Protein AF-A0A5C6U417-F1 (afdb_monomer_lite)

InterPro domains:
  IPR003331 UDP-N-acetylglucosamine 2-epimerase domain [PF02350] (41-176)
  IPR029767 UDP-N-acetylglucosamine 2-epimerase WecB-like [PTHR43174] (2-176)

Radius of gyration: 23.34 Å; chains: 1; bounding box: 80×54×51 Å

Sequence (273 aa):
MVGGQGEHVKAAALMHAFAAQADLPVTLLVRCYANSAFERHRQMFEGLDVAGRLVSLGIAGGTYAGRAAELMKRFEFVVDHCQPAAVIVFDGSDAALSCGLVASRKGLPVLHVGAGLRSGTTTDAADITRRPADQLADVLYTTESQANQQLAQEGVAAERIRFVGNTLADALQVALRTKLPVPNPRERLGLPANLLNDRNGYGVVVLDGRQRRRSADPVGADQHPARRGARRAADLADAHARASCWPSSSSMRWWPASASPRCPRRATRRWCS

Secondary structure (DSSP, 8-state):
-EE-TTTHHHHHHHHHHHHT-TTSPPPPEEE-S-GGGSGGGGGGGTTS--TTTEEE----S--HHHHHHHHHHHHHHHHHHH--S-EEEESS-HHHHHHHHHHHHTT--EEEEEET---S-TT-HHHHHHHHHHHH-SEEEESSHHHHHHHHHTT--GGGEEE---HHHHHHHHHHHTT-----HHHHTT--TTTTTSTT---------S--------------------------SSTTS--S---S-----PPPPSS--PPPP--------

Structure (mmCIF, N/CA/C/O backbone):
data_AF-A0A5C6U417-F1
#
_entry.id   AF-A0A5C6U417-F1
#
loop_
_atom_site.group_PDB
_atom_site.id
_atom_site.type_symbol
_atom_site.label_atom_id
_atom_site.label_alt_id
_atom_site.label_comp_id
_atom_site.label_asym_id
_atom_site.label_entity_id
_atom_site.label_seq_id
_atom_site.pdbx_PDB_ins_code
_atom_site.Cartn_x
_atom_site.Cartn_y
_atom_site.Cartn_z
_atom_site.occupancy
_atom_site.B_iso_or_equiv
_atom_site.auth_seq_id
_atom_site.auth_comp_id
_atom_site.auth_asym_id
_atom_site.auth_atom_id
_atom_site.pdbx_PDB_model_num
ATOM 1 N N . MET A 1 1 ? -5.488 0.797 -5.596 1.00 93.75 1 MET A N 1
ATOM 2 C CA . MET A 1 1 ? -4.136 0.688 -5.005 1.00 93.75 1 MET A CA 1
ATOM 3 C C . MET A 1 1 ? -3.467 2.049 -5.051 1.00 93.75 1 MET A C 1
ATOM 5 O O . MET A 1 1 ? -3.437 2.649 -6.117 1.00 93.75 1 MET A O 1
ATOM 9 N N . VAL A 1 2 ? -2.968 2.550 -3.925 1.00 92.94 2 VAL A N 1
ATOM 10 C CA . VAL A 1 2 ? -2.322 3.868 -3.818 1.00 92.94 2 VAL A CA 1
ATOM 11 C C . VAL A 1 2 ? -0.807 3.684 -3.803 1.00 92.94 2 VAL A C 1
ATOM 13 O O . VAL A 1 2 ? -0.267 3.102 -2.872 1.00 92.94 2 VAL A O 1
ATOM 16 N N . GLY A 1 3 ? -0.119 4.159 -4.839 1.00 85.38 3 GLY A N 1
ATOM 17 C CA . GLY A 1 3 ? 1.328 4.029 -4.998 1.00 85.38 3 GLY A CA 1
ATOM 18 C C . GLY A 1 3 ? 2.063 5.350 -4.779 1.00 85.38 3 GLY A C 1
ATOM 19 O O . GLY A 1 3 ? 1.896 6.305 -5.549 1.00 85.38 3 GLY A O 1
ATOM 20 N N . GLY A 1 4 ? 2.920 5.387 -3.759 1.00 81.62 4 GLY A N 1
ATOM 21 C CA . GLY A 1 4 ? 3.965 6.396 -3.607 1.00 81.62 4 GLY A CA 1
ATOM 22 C C . GLY A 1 4 ? 5.214 6.079 -4.448 1.00 81.62 4 GLY A C 1
ATOM 23 O O . GLY A 1 4 ? 5.229 5.176 -5.294 1.00 81.62 4 GLY A O 1
ATOM 24 N N . GLN A 1 5 ? 6.277 6.865 -4.249 1.00 70.94 5 GLN A N 1
ATOM 25 C CA . GLN A 1 5 ? 7.485 6.790 -5.076 1.00 70.94 5 GLN A CA 1
ATOM 26 C C . GLN A 1 5 ? 8.235 5.454 -4.938 1.00 70.94 5 GLN A C 1
ATOM 28 O O . GLN A 1 5 ? 8.947 5.107 -5.871 1.00 70.94 5 GLN A O 1
ATOM 33 N N . GLY A 1 6 ? 8.093 4.702 -3.844 1.00 74.62 6 GLY A N 1
ATOM 34 C CA . GLY A 1 6 ? 8.725 3.380 -3.677 1.00 74.62 6 GLY A CA 1
ATOM 35 C C . GLY A 1 6 ? 7.739 2.213 -3.778 1.00 74.62 6 GLY A C 1
ATOM 36 O O . GLY A 1 6 ? 8.113 1.087 -4.088 1.00 74.62 6 GLY A O 1
ATOM 37 N N . GLU A 1 7 ? 6.460 2.490 -3.559 1.00 86.19 7 GLU A N 1
ATOM 38 C CA . GLU A 1 7 ? 5.423 1.489 -3.334 1.00 86.19 7 GLU A CA 1
ATOM 39 C C . GLU A 1 7 ? 4.800 0.975 -4.636 1.00 86.19 7 GLU A C 1
ATOM 41 O O . GLU A 1 7 ? 4.171 -0.080 -4.659 1.00 86.19 7 GLU A O 1
ATOM 46 N N . HIS A 1 8 ? 5.006 1.677 -5.753 1.00 82.62 8 HIS A N 1
ATOM 47 C CA . HIS A 1 8 ? 4.500 1.256 -7.061 1.00 82.62 8 HIS A CA 1
ATOM 48 C C . HIS A 1 8 ? 5.083 -0.093 -7.523 1.00 82.62 8 HIS A C 1
ATOM 50 O O . HIS A 1 8 ? 4.417 -0.805 -8.266 1.00 82.62 8 HIS A O 1
ATOM 56 N N . VAL A 1 9 ? 6.282 -0.470 -7.057 1.00 85.06 9 VAL A N 1
ATOM 57 C CA . VAL A 1 9 ? 6.897 -1.785 -7.313 1.00 85.06 9 VAL A CA 1
ATOM 58 C C . VAL A 1 9 ? 6.068 -2.902 -6.669 1.00 85.06 9 VAL A C 1
ATOM 60 O O . VAL A 1 9 ? 5.735 -3.893 -7.317 1.00 85.06 9 VAL A O 1
ATOM 63 N N . LYS A 1 10 ? 5.658 -2.703 -5.410 1.00 89.44 10 LYS A N 1
ATOM 64 C CA . LYS A 1 10 ? 4.767 -3.618 -4.681 1.00 89.44 10 LYS A CA 1
ATOM 65 C C . LYS A 1 10 ? 3.371 -3.645 -5.304 1.00 89.44 10 LYS A C 1
ATOM 67 O O . LYS A 1 10 ? 2.782 -4.711 -5.462 1.00 89.44 10 LYS A O 1
ATOM 72 N N . ALA A 1 11 ? 2.860 -2.480 -5.707 1.00 90.44 11 ALA A N 1
ATOM 73 C CA . ALA A 1 11 ? 1.576 -2.383 -6.390 1.00 90.44 11 ALA A CA 1
ATOM 74 C C . ALA A 1 11 ? 1.580 -3.137 -7.728 1.00 90.44 11 ALA A C 1
ATOM 76 O O . ALA A 1 11 ? 0.627 -3.855 -8.008 1.00 90.44 11 ALA A O 1
ATOM 77 N N . ALA A 1 12 ? 2.654 -3.038 -8.520 1.00 87.56 12 ALA A N 1
ATOM 78 C CA . ALA A 1 12 ? 2.796 -3.781 -9.770 1.00 87.56 12 ALA A CA 1
ATOM 79 C C . ALA A 1 12 ? 2.700 -5.296 -9.540 1.00 87.56 12 ALA A C 1
ATOM 81 O O . ALA A 1 12 ? 1.936 -5.971 -10.228 1.00 87.56 12 ALA A O 1
ATOM 82 N N . ALA A 1 13 ? 3.409 -5.821 -8.535 1.00 89.88 13 ALA A N 1
ATOM 83 C CA . ALA A 1 13 ? 3.369 -7.242 -8.194 1.00 89.88 13 ALA A CA 1
ATOM 84 C C . ALA A 1 13 ? 1.952 -7.719 -7.836 1.00 89.88 13 ALA A C 1
ATOM 86 O O . ALA A 1 13 ? 1.476 -8.717 -8.377 1.00 89.88 13 ALA A O 1
ATOM 87 N N . LEU A 1 14 ? 1.235 -6.965 -6.995 1.00 91.62 14 LEU A N 1
ATOM 88 C CA . LEU A 1 14 ? -0.154 -7.294 -6.667 1.00 91.62 14 LEU A CA 1
ATOM 89 C C . LEU A 1 14 ? -1.092 -7.158 -7.869 1.00 91.62 14 LEU A C 1
ATOM 91 O O . LEU A 1 14 ? -2.007 -7.960 -8.012 1.00 91.62 14 LEU A O 1
ATOM 95 N N . MET A 1 15 ? -0.882 -6.180 -8.752 1.00 91.19 15 MET A N 1
ATOM 96 C CA . MET A 1 15 ? -1.688 -6.046 -9.969 1.00 91.19 15 MET A CA 1
ATOM 97 C C . MET A 1 15 ? -1.516 -7.244 -10.906 1.00 91.19 15 MET A C 1
ATOM 99 O O . MET A 1 15 ? -2.507 -7.692 -11.475 1.00 91.19 15 MET A O 1
ATOM 103 N N . HIS A 1 16 ? -0.302 -7.787 -11.029 1.00 89.00 16 HIS A N 1
ATOM 104 C CA . HIS A 1 16 ? -0.048 -9.041 -11.750 1.00 89.00 16 HIS A CA 1
ATOM 105 C C . HIS A 1 16 ? -0.787 -10.221 -11.126 1.00 89.00 16 HIS A C 1
ATOM 107 O O . HIS A 1 16 ? -1.463 -10.961 -11.837 1.00 89.00 16 HIS A O 1
ATOM 113 N N . ALA A 1 17 ? -0.721 -10.360 -9.801 1.00 90.00 17 ALA A N 1
ATOM 114 C CA . ALA A 1 17 ? -1.447 -11.411 -9.094 1.00 90.00 17 ALA A CA 1
ATOM 115 C C . ALA A 1 17 ? -2.971 -11.283 -9.272 1.00 90.00 17 ALA A C 1
ATOM 117 O O . ALA A 1 17 ? -3.643 -12.278 -9.526 1.00 90.00 17 ALA A O 1
ATOM 118 N N . PHE A 1 18 ? -3.513 -10.063 -9.204 1.00 91.12 18 PHE A N 1
ATOM 119 C CA . PHE A 1 18 ? -4.944 -9.803 -9.393 1.00 91.12 18 PHE A CA 1
ATOM 120 C C . PHE A 1 18 ? -5.384 -10.063 -10.834 1.00 91.12 18 PHE A C 1
ATOM 122 O O . PHE A 1 18 ? -6.444 -10.633 -11.052 1.00 91.12 18 PHE A O 1
ATOM 129 N N . ALA A 1 19 ? -4.569 -9.690 -11.824 1.00 87.06 19 ALA A N 1
ATOM 130 C CA . ALA A 1 19 ? -4.879 -9.927 -13.232 1.00 87.06 19 ALA A CA 1
ATOM 131 C C . ALA A 1 19 ? -4.952 -11.422 -13.590 1.00 87.06 19 ALA A C 1
ATOM 133 O O . ALA A 1 19 ? -5.629 -11.780 -14.550 1.00 87.06 19 ALA A O 1
ATOM 134 N N . ALA A 1 20 ? -4.285 -12.287 -12.819 1.00 87.06 20 ALA A N 1
ATOM 135 C CA . ALA A 1 20 ? -4.348 -13.737 -12.979 1.00 87.06 20 ALA A CA 1
ATOM 136 C C . ALA A 1 20 ? -5.601 -14.381 -12.349 1.00 87.06 20 ALA A C 1
ATOM 138 O O . ALA A 1 20 ? -5.802 -15.583 -12.506 1.00 87.06 20 ALA A O 1
ATOM 139 N N . GLN A 1 21 ? -6.433 -13.612 -11.637 1.00 89.50 21 GLN A N 1
ATOM 140 C CA . GLN A 1 21 ? -7.610 -14.102 -10.918 1.00 89.50 21 GLN A CA 1
ATOM 141 C C . GLN A 1 21 ? -8.880 -13.482 -11.509 1.00 89.50 21 GLN A C 1
ATOM 143 O O . GLN A 1 21 ? -9.127 -12.289 -11.351 1.00 89.50 21 GLN A O 1
ATOM 148 N N . ALA A 1 22 ? -9.701 -14.293 -12.181 1.00 85.94 22 ALA A N 1
ATOM 149 C CA . ALA A 1 22 ? -10.900 -13.812 -12.876 1.00 85.94 22 ALA A CA 1
ATOM 150 C C . ALA A 1 22 ? -11.989 -13.275 -11.927 1.00 85.94 22 ALA A C 1
ATOM 152 O O . ALA A 1 22 ? -12.750 -12.390 -12.313 1.00 85.94 22 ALA A O 1
ATOM 153 N N . ASP A 1 23 ? -12.033 -13.779 -10.692 1.00 90.44 23 ASP A N 1
ATOM 154 C CA . ASP A 1 23 ? -13.061 -13.431 -9.705 1.00 90.44 23 ASP A CA 1
ATOM 155 C C . ASP A 1 23 ? -12.751 -12.136 -8.937 1.00 90.44 23 ASP A C 1
ATOM 157 O O . ASP A 1 23 ? -13.581 -11.648 -8.166 1.00 90.44 23 ASP A O 1
ATOM 161 N N . LEU A 1 24 ? -11.554 -11.565 -9.120 1.00 87.50 24 LEU A N 1
ATOM 162 C CA . LEU A 1 24 ? -11.155 -10.335 -8.444 1.00 87.50 24 LEU A CA 1
ATOM 163 C C . LEU A 1 24 ? -11.564 -9.087 -9.239 1.00 87.50 24 LEU A C 1
ATOM 165 O O . LEU A 1 24 ? -11.526 -9.073 -10.472 1.00 87.50 24 LEU A O 1
ATOM 169 N N . PRO A 1 25 ? -11.923 -7.990 -8.544 1.00 84.56 25 PRO A N 1
ATOM 170 C CA . PRO A 1 25 ? -12.267 -6.741 -9.203 1.00 84.56 25 PRO A CA 1
ATOM 171 C C . PRO A 1 25 ? -11.065 -6.148 -9.941 1.00 84.56 25 PRO A C 1
ATOM 173 O O . PRO A 1 25 ? -9.907 -6.313 -9.549 1.00 84.56 25 PRO A O 1
ATOM 176 N N . VAL A 1 26 ? -11.357 -5.374 -10.988 1.00 85.12 26 VAL A N 1
ATOM 177 C CA . VAL A 1 26 ? -10.333 -4.655 -11.751 1.00 85.12 26 VAL A CA 1
ATOM 178 C C . VAL A 1 26 ? -9.589 -3.675 -10.848 1.00 85.12 26 VAL A C 1
ATOM 180 O O . VAL A 1 26 ? -10.176 -2.811 -10.196 1.00 85.12 26 VAL A O 1
ATOM 183 N N . THR A 1 27 ? -8.266 -3.774 -10.861 1.00 90.31 27 THR A N 1
ATOM 184 C CA . THR A 1 27 ? -7.404 -2.938 -10.034 1.00 90.31 27 THR A CA 1
ATOM 185 C C . THR A 1 27 ? -7.076 -1.610 -10.707 1.00 90.31 27 THR A C 1
ATOM 187 O O . THR A 1 27 ? -6.518 -1.593 -11.802 1.00 90.31 27 THR A O 1
ATOM 190 N N . LEU A 1 28 ? -7.327 -0.499 -10.008 1.00 92.12 28 LEU A N 1
ATOM 191 C CA . LEU A 1 28 ? -6.843 0.835 -10.376 1.00 92.12 28 LEU A CA 1
ATOM 192 C C . LEU A 1 28 ? -5.595 1.207 -9.561 1.00 92.12 28 LEU A C 1
ATOM 194 O O . LEU A 1 28 ? -5.603 1.114 -8.328 1.00 92.12 28 LEU A O 1
ATOM 198 N N . LEU A 1 29 ? -4.543 1.674 -10.229 1.00 92.25 29 LEU A N 1
ATOM 199 C CA . LEU A 1 29 ? -3.362 2.270 -9.611 1.00 92.25 29 LEU A CA 1
ATOM 200 C C . LEU A 1 29 ? -3.513 3.791 -9.547 1.00 92.25 29 LEU A C 1
ATOM 202 O O . LEU A 1 29 ? -3.595 4.465 -10.571 1.00 92.25 29 LEU A O 1
ATOM 206 N N . VAL A 1 30 ? -3.490 4.340 -8.336 1.00 93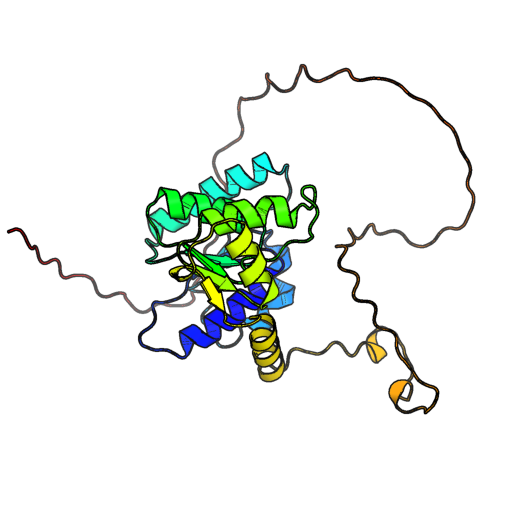.31 30 VAL A N 1
ATOM 207 C CA . VAL A 1 30 ? -3.453 5.780 -8.085 1.00 93.31 30 VAL A CA 1
ATOM 208 C C . VAL A 1 30 ? -2.037 6.176 -7.705 1.00 93.31 30 VAL A C 1
ATOM 210 O O . VAL A 1 30 ? -1.515 5.760 -6.674 1.00 93.31 30 VAL A O 1
ATOM 213 N N . ARG A 1 31 ? -1.404 6.981 -8.549 1.00 90.38 31 ARG A N 1
ATOM 214 C CA . ARG A 1 31 ? -0.035 7.455 -8.382 1.00 90.38 31 ARG A CA 1
ATOM 215 C C . ARG A 1 31 ? -0.016 8.819 -7.710 1.00 90.38 31 ARG A C 1
ATOM 217 O O . ARG A 1 31 ? -0.529 9.791 -8.259 1.00 90.38 31 ARG A O 1
ATOM 224 N N . CYS A 1 32 ? 0.663 8.909 -6.575 1.00 88.00 32 CYS A N 1
ATOM 225 C CA . CYS A 1 32 ? 0.615 10.088 -5.709 1.00 88.00 32 CYS A CA 1
ATOM 226 C C . CYS A 1 32 ? 1.808 11.047 -5.845 1.00 88.00 32 CYS A C 1
ATOM 228 O O . CYS A 1 32 ? 1.883 12.029 -5.117 1.00 88.00 32 CYS A O 1
ATOM 230 N N . TYR A 1 33 ? 2.742 10.780 -6.759 1.00 79.56 33 TYR A N 1
ATOM 231 C CA . TYR A 1 33 ? 3.998 11.523 -6.907 1.00 79.56 33 TYR A CA 1
ATOM 232 C C . TYR A 1 33 ? 4.145 12.183 -8.289 1.00 79.56 33 TYR A C 1
ATOM 234 O O . TYR A 1 33 ? 3.314 11.998 -9.184 1.00 79.56 33 TYR A O 1
ATOM 242 N N . ALA A 1 34 ? 5.223 12.955 -8.462 1.00 73.75 34 ALA A N 1
ATOM 243 C CA . ALA A 1 34 ? 5.545 13.653 -9.703 1.00 73.75 34 ALA A CA 1
ATOM 244 C C . ALA A 1 34 ? 5.612 12.706 -10.914 1.00 73.75 34 ALA A C 1
ATOM 246 O O . ALA A 1 34 ? 6.172 11.610 -10.848 1.00 73.75 34 ALA A O 1
ATOM 247 N N . ASN A 1 35 ? 5.113 13.163 -12.063 1.00 69.56 35 ASN A N 1
ATOM 248 C CA . ASN A 1 35 ? 5.017 12.338 -13.272 1.00 69.56 35 ASN A CA 1
ATOM 249 C C . ASN A 1 35 ? 6.380 11.828 -13.790 1.00 69.56 35 ASN A C 1
ATOM 251 O O . ASN A 1 35 ? 6.424 10.771 -14.414 1.00 69.56 35 ASN A O 1
ATOM 255 N N . SER A 1 36 ? 7.481 12.524 -13.488 1.00 62.84 36 SER A N 1
ATOM 256 C CA . SER A 1 36 ? 8.839 12.191 -13.946 1.00 62.84 36 SER A CA 1
ATOM 257 C C . SER A 1 36 ? 9.442 10.925 -13.323 1.00 62.84 36 SER A C 1
ATOM 259 O O . SER A 1 36 ? 10.422 10.400 -13.839 1.00 62.84 36 SER A O 1
ATOM 261 N N . ALA A 1 37 ? 8.892 10.399 -12.223 1.00 59.38 37 ALA A N 1
ATOM 262 C CA . ALA A 1 37 ? 9.475 9.234 -11.549 1.00 59.38 37 ALA A CA 1
ATOM 263 C C . ALA A 1 37 ? 8.957 7.878 -12.066 1.00 59.38 37 ALA A C 1
ATOM 265 O O . ALA A 1 37 ? 9.534 6.849 -11.722 1.00 59.38 37 ALA A O 1
ATOM 266 N N . PHE A 1 38 ? 7.896 7.856 -12.881 1.00 63.94 38 PHE A N 1
ATOM 267 C CA . PHE A 1 38 ? 7.264 6.612 -13.341 1.00 63.94 38 PHE A CA 1
ATOM 268 C C . PHE A 1 38 ? 8.062 5.870 -14.417 1.00 63.94 38 PHE A C 1
ATOM 270 O O . PHE A 1 38 ? 8.048 4.643 -14.447 1.00 63.94 38 PHE A O 1
ATOM 277 N N . GLU A 1 39 ? 8.798 6.590 -15.266 1.00 67.38 39 GLU A N 1
ATOM 278 C CA . GLU A 1 39 ? 9.559 5.978 -16.363 1.00 67.38 39 GLU A CA 1
ATOM 279 C C . GLU A 1 39 ? 10.573 4.941 -15.869 1.00 67.38 39 GLU A C 1
ATOM 281 O O . GLU A 1 39 ? 10.754 3.911 -16.512 1.00 67.38 39 GLU A O 1
ATOM 286 N N . ARG A 1 40 ? 11.148 5.147 -14.675 1.00 65.44 40 ARG A N 1
ATOM 287 C CA . ARG A 1 40 ? 12.143 4.240 -14.082 1.00 65.44 40 ARG A CA 1
ATOM 288 C C . ARG A 1 40 ? 11.639 2.819 -13.833 1.00 65.44 40 ARG A C 1
ATOM 290 O O . ARG A 1 40 ? 12.457 1.911 -13.766 1.00 65.44 40 ARG A O 1
ATOM 297 N N . HIS A 1 41 ? 10.330 2.623 -13.686 1.00 70.19 41 HIS A N 1
ATOM 298 C CA . HIS A 1 41 ? 9.755 1.330 -13.300 1.00 70.19 41 HIS A CA 1
ATOM 299 C C . HIS A 1 41 ? 8.636 0.873 -14.235 1.00 70.19 41 HIS A C 1
ATOM 301 O O . HIS A 1 41 ? 7.921 -0.078 -13.929 1.00 70.19 41 HIS A O 1
ATOM 307 N N . ARG A 1 42 ? 8.501 1.514 -15.404 1.00 75.44 42 ARG A N 1
ATOM 308 C CA . ARG A 1 42 ? 7.485 1.178 -16.411 1.00 75.44 42 ARG A CA 1
ATOM 309 C C . ARG A 1 42 ? 7.509 -0.308 -16.794 1.00 75.44 42 ARG A C 1
ATOM 311 O O . ARG A 1 42 ? 6.450 -0.893 -16.971 1.00 75.44 42 ARG A O 1
ATOM 318 N N . GLN A 1 43 ? 8.690 -0.917 -16.874 1.00 75.50 43 GLN A N 1
ATOM 319 C CA . GLN A 1 43 ? 8.858 -2.322 -17.270 1.00 75.50 43 GLN A CA 1
ATOM 320 C C . GLN A 1 43 ? 8.249 -3.325 -16.275 1.00 75.50 43 GLN A C 1
ATOM 322 O O . GLN A 1 43 ? 7.875 -4.424 -16.662 1.00 75.50 43 GLN A O 1
ATOM 327 N N . MET A 1 44 ? 8.073 -2.956 -14.999 1.00 75.62 44 MET A N 1
ATOM 328 C CA . MET A 1 44 ? 7.382 -3.819 -14.023 1.00 75.62 44 MET A CA 1
ATOM 329 C C . MET A 1 44 ? 5.881 -3.951 -14.310 1.00 75.62 44 MET A C 1
ATOM 331 O O . MET A 1 44 ? 5.223 -4.861 -13.812 1.00 75.62 44 MET A O 1
ATOM 335 N N . PHE A 1 45 ? 5.344 -3.044 -15.122 1.00 77.75 45 PHE A N 1
ATOM 336 C CA . PHE A 1 45 ? 3.950 -3.013 -15.533 1.00 77.75 45 PHE A CA 1
ATOM 337 C C . PHE A 1 45 ? 3.718 -3.635 -16.920 1.00 77.75 45 PHE A C 1
ATOM 339 O O . PHE A 1 45 ? 2.602 -3.580 -17.432 1.00 77.75 45 PHE A O 1
ATOM 346 N N . GLU A 1 46 ? 4.745 -4.214 -17.551 1.00 77.00 46 GLU A N 1
ATOM 347 C CA . GLU A 1 46 ? 4.584 -4.939 -18.816 1.00 77.00 46 GLU A CA 1
ATOM 348 C C . GLU A 1 46 ? 3.604 -6.103 -18.663 1.00 77.00 46 GLU A C 1
ATOM 350 O O . GLU A 1 46 ? 3.616 -6.794 -17.653 1.00 77.00 46 GLU A O 1
ATOM 355 N N . GLY A 1 47 ? 2.737 -6.312 -19.656 1.00 69.44 47 GLY A N 1
ATOM 356 C CA . GLY A 1 47 ? 1.677 -7.328 -19.604 1.00 69.44 47 GLY A CA 1
ATOM 357 C C . GLY A 1 47 ? 0.413 -6.902 -18.847 1.00 69.44 47 GLY A C 1
ATOM 358 O O . GLY A 1 47 ? -0.600 -7.590 -18.936 1.00 69.44 47 GLY A O 1
ATOM 359 N N . LEU A 1 48 ? 0.425 -5.752 -18.164 1.00 72.62 48 LEU A N 1
ATOM 360 C CA . LEU A 1 48 ? -0.768 -5.153 -17.566 1.00 72.62 48 LEU A CA 1
ATOM 361 C C . LEU A 1 48 ? -1.336 -4.059 -18.476 1.00 72.62 48 LEU A C 1
ATOM 363 O O . LEU A 1 48 ? -0.598 -3.225 -19.005 1.00 72.62 48 LEU A O 1
ATOM 367 N N . ASP A 1 49 ? -2.664 -3.995 -18.591 1.00 72.81 49 ASP A N 1
ATOM 368 C CA . ASP A 1 49 ? -3.343 -2.824 -19.156 1.00 72.81 49 ASP A CA 1
ATOM 369 C C . ASP A 1 49 ? -3.279 -1.658 -18.160 1.00 72.81 49 ASP A C 1
ATOM 371 O O . ASP A 1 49 ? -4.196 -1.407 -17.380 1.00 72.81 49 ASP A O 1
ATOM 375 N N . VAL A 1 50 ? -2.142 -0.967 -18.140 1.00 71.88 50 VAL A N 1
ATOM 376 C CA . VAL A 1 50 ? -1.916 0.171 -17.239 1.00 71.88 50 VAL A CA 1
ATOM 377 C C . VAL A 1 50 ? -2.489 1.464 -17.801 1.00 71.88 50 VAL A C 1
ATOM 379 O O . VAL A 1 50 ? -2.837 2.351 -17.027 1.00 71.88 50 VAL A O 1
ATOM 382 N N . ALA A 1 51 ? -2.647 1.576 -19.122 1.00 65.50 51 ALA A N 1
ATOM 383 C CA . ALA A 1 51 ? -3.184 2.780 -19.750 1.00 65.50 51 ALA A CA 1
ATOM 384 C C . ALA A 1 51 ? -4.629 3.053 -19.304 1.00 65.50 51 ALA A C 1
ATOM 386 O O . ALA A 1 51 ? -4.953 4.195 -18.982 1.00 65.50 51 ALA A O 1
ATOM 387 N N . GLY A 1 52 ? -5.462 2.009 -19.201 1.00 73.56 52 GLY A N 1
ATOM 388 C CA . GLY A 1 52 ? -6.824 2.117 -18.669 1.00 73.56 52 GLY A CA 1
ATOM 389 C C . GLY A 1 52 ? -6.920 2.118 -17.139 1.00 73.56 52 GLY A C 1
ATOM 390 O O . GLY A 1 52 ? -7.980 2.412 -16.592 1.00 73.56 52 GLY A O 1
ATOM 391 N N . ARG A 1 53 ? -5.831 1.783 -16.433 1.00 83.12 53 ARG A N 1
ATOM 392 C CA . ARG A 1 53 ? -5.851 1.479 -14.991 1.00 83.12 53 ARG A CA 1
ATOM 393 C C . ARG A 1 53 ? -4.942 2.367 -14.143 1.00 83.12 53 ARG A C 1
ATOM 395 O O . ARG A 1 53 ? -4.716 2.060 -12.975 1.00 83.12 53 ARG A O 1
ATOM 402 N N . LEU A 1 54 ? -4.422 3.462 -14.694 1.00 88.06 54 LEU A N 1
ATOM 403 C CA . LEU A 1 54 ? -3.526 4.386 -13.999 1.00 88.06 54 LEU A CA 1
ATOM 404 C C . LEU A 1 54 ? -4.139 5.782 -13.895 1.00 88.06 54 LEU A C 1
ATOM 406 O O . LEU A 1 54 ? -4.345 6.461 -14.897 1.00 88.06 54 LEU A O 1
ATOM 410 N N . VAL A 1 55 ? -4.314 6.257 -12.665 1.00 89.88 55 VAL A N 1
ATOM 411 C CA . VAL A 1 55 ? -4.627 7.657 -12.371 1.00 89.88 55 VAL A CA 1
ATOM 412 C C . VAL A 1 55 ? -3.416 8.302 -11.722 1.00 89.88 55 VAL A C 1
ATOM 414 O O . VAL A 1 55 ? -2.926 7.830 -10.701 1.00 89.88 55 VAL A O 1
ATOM 417 N N . SER A 1 56 ? -2.927 9.402 -12.289 1.00 90.25 56 SER A N 1
ATOM 418 C CA . SER A 1 56 ? -1.849 10.177 -11.675 1.00 90.25 56 SER A CA 1
ATOM 419 C C . SER A 1 56 ? -2.388 11.425 -11.001 1.00 90.25 56 SER A C 1
ATOM 421 O O . SER A 1 56 ? -2.918 12.310 -11.670 1.00 90.25 56 SER A O 1
ATOM 423 N N . LEU A 1 57 ? -2.169 11.532 -9.692 1.00 91.44 57 LEU A N 1
ATOM 424 C CA . LEU A 1 57 ? -2.455 12.747 -8.940 1.00 91.44 57 LEU A CA 1
ATOM 425 C C . LEU A 1 57 ? -1.399 13.821 -9.203 1.00 91.44 57 LEU A C 1
ATOM 427 O O . LEU A 1 57 ? -1.707 14.991 -9.047 1.00 91.44 57 LEU A O 1
ATOM 431 N N . GLY A 1 58 ? -0.178 13.462 -9.622 1.00 87.00 58 GLY A N 1
ATOM 432 C CA . GLY A 1 58 ? 0.843 14.422 -10.064 1.00 87.00 58 GLY A CA 1
ATOM 433 C C . GLY A 1 58 ? 1.286 15.419 -8.988 1.00 87.00 58 GLY A C 1
ATOM 434 O O . GLY A 1 58 ? 1.566 16.573 -9.304 1.00 87.00 58 GLY A O 1
ATOM 435 N N . ILE A 1 59 ? 1.311 14.998 -7.723 1.00 86.88 59 ILE A N 1
ATOM 436 C CA . ILE A 1 59 ? 1.671 15.854 -6.588 1.00 86.88 59 ILE A CA 1
ATOM 437 C C . ILE A 1 59 ? 3.193 15.827 -6.420 1.00 86.88 59 ILE A C 1
ATOM 439 O O . ILE A 1 59 ? 3.807 14.761 -6.352 1.00 86.88 59 ILE A O 1
ATOM 443 N N . ALA A 1 60 ? 3.820 17.002 -6.392 1.00 78.69 60 ALA A N 1
ATOM 444 C CA . ALA A 1 60 ? 5.271 17.148 -6.340 1.00 78.69 60 ALA A CA 1
ATOM 445 C C . ALA A 1 60 ? 5.678 18.227 -5.332 1.00 78.69 60 ALA A C 1
ATOM 447 O O . ALA A 1 60 ? 5.201 19.355 -5.414 1.00 78.69 60 ALA A O 1
ATOM 448 N N . GLY A 1 61 ? 6.605 17.894 -4.427 1.00 77.06 61 GLY A N 1
ATOM 449 C CA . GLY A 1 61 ? 7.168 18.847 -3.463 1.00 77.06 61 GLY A CA 1
ATOM 450 C C . GLY A 1 61 ? 6.138 19.451 -2.499 1.00 77.06 61 GLY A C 1
ATOM 451 O O . GLY A 1 61 ? 5.022 18.959 -2.384 1.00 77.06 61 GLY A O 1
ATOM 452 N N . GLY A 1 62 ? 6.528 20.511 -1.790 1.00 84.12 62 GLY A N 1
ATOM 453 C CA . GLY A 1 62 ? 5.680 21.203 -0.813 1.00 84.12 62 GLY A CA 1
ATOM 454 C C . GLY A 1 62 ? 5.895 20.760 0.637 1.00 84.12 62 GLY A C 1
ATOM 455 O O . GLY A 1 62 ? 6.632 19.815 0.927 1.00 84.12 62 GLY A O 1
ATOM 456 N N . THR A 1 63 ? 5.254 21.478 1.561 1.00 90.75 63 THR A N 1
ATOM 457 C CA . THR A 1 63 ? 5.266 21.153 2.996 1.00 90.75 63 THR A CA 1
ATOM 458 C C . THR A 1 63 ? 4.484 19.864 3.264 1.00 90.75 63 THR A C 1
ATOM 460 O O . THR A 1 63 ? 3.672 19.444 2.439 1.00 90.75 63 THR A O 1
ATOM 463 N N . TYR A 1 64 ? 4.701 19.225 4.418 1.00 89.00 64 TYR A N 1
ATOM 464 C CA . TYR A 1 64 ? 3.949 18.020 4.802 1.00 89.00 64 TYR A CA 1
ATOM 465 C C . TYR A 1 64 ? 2.434 18.261 4.792 1.00 89.00 64 TYR A C 1
ATOM 467 O O . TYR A 1 64 ? 1.702 17.533 4.127 1.00 89.00 64 TYR A O 1
ATOM 475 N N . ALA A 1 65 ? 1.981 19.341 5.435 1.00 92.50 65 ALA A N 1
ATOM 476 C CA . ALA A 1 65 ? 0.567 19.708 5.471 1.00 92.50 65 ALA A CA 1
ATOM 477 C C . ALA A 1 65 ? 0.003 20.016 4.073 1.00 92.50 65 ALA A C 1
ATOM 479 O O . ALA A 1 65 ? -1.069 19.530 3.724 1.00 92.50 65 ALA A O 1
ATOM 480 N N . GLY A 1 66 ? 0.741 20.769 3.247 1.00 94.12 66 GLY A N 1
ATOM 481 C CA . GLY A 1 66 ? 0.306 21.097 1.887 1.00 94.12 66 GLY A CA 1
ATOM 482 C C . GLY A 1 66 ? 0.178 19.859 0.997 1.00 94.12 66 GLY A C 1
ATOM 483 O O . GLY A 1 66 ? -0.808 19.714 0.277 1.00 94.12 66 GLY A O 1
ATOM 484 N N . ARG A 1 67 ? 1.134 18.925 1.090 1.00 92.12 67 ARG A N 1
ATOM 485 C CA . ARG A 1 67 ? 1.066 17.648 0.365 1.00 92.12 67 ARG A CA 1
ATOM 486 C C . ARG A 1 67 ? -0.103 16.790 0.826 1.00 92.12 67 ARG A C 1
ATOM 488 O O . ARG A 1 67 ? -0.810 16.262 -0.025 1.00 92.12 67 ARG A O 1
ATOM 495 N N . ALA A 1 68 ? -0.319 16.668 2.135 1.00 94.00 68 ALA A N 1
ATOM 496 C CA . ALA A 1 68 ? -1.439 15.907 2.680 1.00 94.00 68 ALA A CA 1
ATOM 497 C C . ALA A 1 68 ? -2.787 16.475 2.207 1.00 94.00 68 ALA A C 1
ATOM 499 O O . ALA A 1 68 ? -3.633 15.725 1.725 1.00 94.00 68 ALA A O 1
ATOM 500 N N . ALA A 1 69 ? -2.963 17.799 2.261 1.00 95.75 69 ALA A N 1
ATOM 501 C CA . ALA A 1 69 ? -4.173 18.463 1.779 1.00 95.75 69 ALA A CA 1
ATOM 502 C C . ALA A 1 69 ? -4.435 18.184 0.290 1.00 95.75 69 ALA A C 1
ATOM 504 O O . ALA A 1 69 ? -5.550 17.822 -0.088 1.00 95.75 69 ALA A O 1
ATOM 505 N N . GLU A 1 70 ? -3.402 18.286 -0.551 1.00 95.75 70 GLU A N 1
ATOM 506 C CA . GLU A 1 70 ? -3.548 18.038 -1.986 1.00 95.75 70 GLU A CA 1
ATOM 507 C C . GLU A 1 70 ? -3.812 16.559 -2.298 1.00 95.75 70 GLU A C 1
ATOM 509 O O . GLU A 1 70 ? -4.616 16.248 -3.180 1.00 95.75 70 GLU A O 1
ATOM 514 N N . LEU A 1 71 ? -3.173 15.645 -1.556 1.00 95.75 71 LEU A N 1
ATOM 515 C CA . LEU A 1 71 ? -3.422 14.207 -1.650 1.00 95.75 71 LEU A CA 1
ATOM 516 C C . LEU A 1 71 ? -4.878 13.901 -1.334 1.00 95.75 71 LEU A C 1
ATOM 518 O O . LEU A 1 71 ? -5.541 13.273 -2.152 1.00 95.75 71 LEU A O 1
ATOM 522 N N . MET A 1 72 ? -5.379 14.383 -0.195 1.00 97.62 72 MET A N 1
ATOM 523 C CA . MET A 1 72 ? -6.757 14.141 0.222 1.00 97.62 72 MET A CA 1
ATOM 524 C C . MET A 1 72 ? -7.751 14.685 -0.803 1.00 97.62 72 MET A C 1
ATOM 526 O O . MET A 1 72 ? -8.591 13.934 -1.287 1.00 97.62 72 MET A O 1
ATOM 530 N N . LYS A 1 73 ? -7.590 15.946 -1.219 1.00 97.50 73 LYS A N 1
ATOM 531 C CA . LYS A 1 73 ? -8.480 16.596 -2.189 1.00 97.50 73 LYS A CA 1
ATOM 532 C C . LYS A 1 73 ? -8.536 15.856 -3.528 1.00 97.50 73 LYS A C 1
ATOM 534 O O . LYS A 1 73 ? -9.616 15.617 -4.062 1.00 97.50 73 LYS A O 1
ATOM 539 N N . ARG A 1 74 ? -7.378 15.511 -4.106 1.00 97.12 74 ARG A N 1
ATOM 540 C CA . ARG A 1 74 ? -7.339 14.836 -5.416 1.00 97.12 74 ARG A CA 1
ATOM 541 C C . ARG A 1 74 ? -7.757 13.373 -5.318 1.00 97.12 74 ARG A C 1
ATOM 543 O O . ARG A 1 74 ? -8.401 12.874 -6.235 1.00 97.12 74 ARG A O 1
ATOM 550 N N . PHE A 1 75 ? -7.387 12.681 -4.244 1.00 97.69 75 PHE A N 1
ATOM 551 C CA . PHE A 1 75 ? -7.758 11.283 -4.048 1.00 97.69 75 PHE A C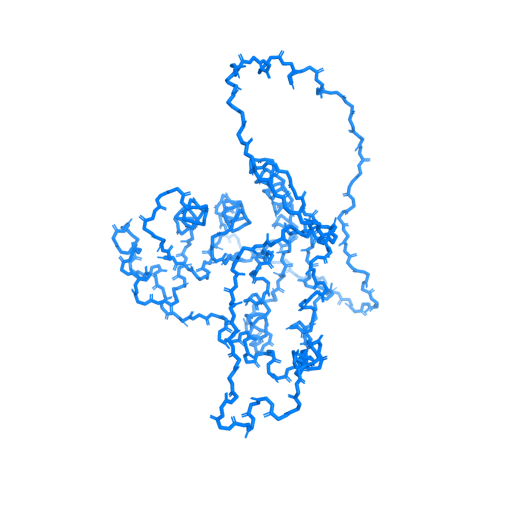A 1
ATOM 552 C C . PHE A 1 75 ? -9.256 11.121 -3.785 1.00 97.69 75 PHE A C 1
ATOM 554 O O . PHE A 1 75 ? -9.863 10.215 -4.347 1.00 97.69 75 PHE A O 1
ATOM 561 N N . GLU A 1 76 ? -9.867 12.022 -3.014 1.00 98.19 76 GLU A N 1
ATOM 562 C CA . GLU A 1 76 ? -11.315 12.041 -2.801 1.00 98.19 76 GLU A CA 1
ATOM 563 C C . GLU A 1 76 ? -12.076 12.142 -4.126 1.00 98.19 76 GLU A C 1
ATOM 565 O O . GLU A 1 76 ? -12.970 11.338 -4.378 1.00 98.19 76 GLU A O 1
ATOM 570 N N . PHE A 1 77 ? -11.643 13.028 -5.030 1.00 97.12 77 PHE A N 1
ATOM 571 C CA . PHE A 1 77 ? -12.210 13.102 -6.378 1.00 97.12 77 PHE A CA 1
ATOM 572 C C . PHE A 1 77 ? -12.126 11.752 -7.110 1.00 97.12 77 PHE A C 1
ATOM 574 O O . PHE A 1 77 ? -13.098 11.328 -7.729 1.00 97.12 77 PHE A O 1
ATOM 581 N N . VAL A 1 78 ? -10.993 11.044 -7.030 1.00 96.44 78 VAL A N 1
ATOM 582 C CA . VAL A 1 78 ? -10.853 9.709 -7.644 1.00 96.44 78 VAL A CA 1
ATOM 583 C C . VAL A 1 78 ? -11.822 8.708 -7.023 1.00 96.44 78 VAL A C 1
ATOM 585 O O . VAL A 1 78 ? -12.470 7.964 -7.753 1.00 96.44 78 VAL A O 1
ATOM 588 N N . VAL A 1 79 ? -11.945 8.695 -5.697 1.00 97.25 79 VAL A N 1
ATOM 589 C CA . VAL A 1 79 ? -12.870 7.809 -4.980 1.00 97.25 79 VAL A CA 1
ATOM 590 C C . VAL A 1 79 ? -14.315 8.057 -5.409 1.00 97.25 79 VAL A C 1
ATOM 592 O O . VAL A 1 79 ? -15.017 7.100 -5.728 1.00 97.25 79 VAL A O 1
ATOM 595 N N . ASP A 1 80 ? -14.735 9.318 -5.496 1.00 96.62 80 ASP A N 1
ATOM 596 C CA . ASP A 1 80 ? -16.108 9.680 -5.855 1.00 96.62 80 ASP A CA 1
ATOM 597 C C . ASP A 1 80 ? -16.468 9.273 -7.292 1.00 96.62 80 ASP A C 1
ATOM 599 O O . ASP A 1 80 ? -17.603 8.885 -7.562 1.00 96.62 80 ASP A O 1
ATOM 603 N N . HIS A 1 81 ? -15.499 9.308 -8.212 1.00 95.06 81 HIS A N 1
ATOM 604 C CA . HIS A 1 81 ? -15.721 8.945 -9.616 1.00 95.06 81 HIS A CA 1
ATOM 605 C C . HIS A 1 81 ? -15.574 7.445 -9.881 1.00 95.06 81 HIS A C 1
ATOM 607 O O . HIS A 1 81 ? -16.287 6.898 -10.719 1.00 95.06 81 HIS A O 1
ATOM 613 N N . CYS A 1 82 ? -14.632 6.780 -9.211 1.00 92.69 82 CYS A N 1
ATOM 614 C CA . CYS A 1 82 ? -14.341 5.366 -9.444 1.00 92.69 82 CYS A CA 1
ATOM 615 C C . CYS A 1 82 ? -15.162 4.424 -8.559 1.00 92.69 82 CYS A C 1
ATOM 617 O O . CYS A 1 82 ? -15.262 3.250 -8.901 1.00 92.69 82 CYS A O 1
ATOM 619 N N . GLN A 1 83 ? -15.697 4.911 -7.435 1.00 94.12 83 GLN A N 1
ATOM 620 C CA . GLN A 1 83 ? -16.455 4.141 -6.440 1.00 94.12 83 GLN A CA 1
ATOM 621 C C . GLN A 1 83 ? -15.834 2.760 -6.139 1.00 94.12 83 GLN A C 1
ATOM 623 O O . GLN A 1 83 ? -16.469 1.726 -6.361 1.00 94.12 83 GLN A O 1
ATOM 628 N N . PRO A 1 84 ? -14.563 2.710 -5.692 1.00 95.94 84 PRO A N 1
ATOM 629 C CA . PRO A 1 84 ? -13.881 1.441 -5.474 1.00 95.94 84 PRO A CA 1
ATOM 630 C C . PRO A 1 84 ? -14.508 0.669 -4.308 1.00 95.94 84 PRO A C 1
ATOM 632 O O . PRO A 1 84 ? -14.930 1.263 -3.323 1.00 95.94 84 PRO A O 1
ATOM 635 N N . ALA A 1 85 ? -14.486 -0.663 -4.379 1.00 95.81 85 ALA A N 1
ATOM 636 C CA . ALA A 1 85 ? -14.964 -1.520 -3.289 1.00 95.81 85 ALA A CA 1
ATOM 637 C C . ALA A 1 85 ? -14.018 -1.546 -2.071 1.00 95.81 85 ALA A C 1
ATOM 639 O O . ALA A 1 85 ? -14.444 -1.881 -0.972 1.00 95.81 85 ALA A O 1
ATOM 640 N N . ALA A 1 86 ? -12.736 -1.225 -2.268 1.00 97.06 86 ALA A N 1
ATOM 641 C CA . ALA A 1 86 ? -11.725 -1.138 -1.218 1.00 97.06 86 ALA A CA 1
ATOM 642 C C . ALA A 1 86 ? -10.529 -0.295 -1.685 1.00 97.06 86 ALA A C 1
ATOM 644 O O . ALA A 1 86 ? -10.271 -0.147 -2.886 1.00 97.06 86 ALA A O 1
ATOM 645 N N . VAL A 1 87 ? -9.750 0.212 -0.732 1.00 97.88 87 VAL A N 1
ATOM 646 C CA . VAL A 1 87 ? -8.506 0.943 -0.980 1.00 97.88 87 VAL A CA 1
ATOM 647 C C . VAL A 1 87 ? -7.336 0.178 -0.380 1.00 97.88 87 VAL A C 1
ATOM 649 O O . VAL A 1 87 ? -7.312 -0.120 0.805 1.00 97.88 87 VAL A O 1
ATOM 652 N N . ILE A 1 88 ? -6.334 -0.108 -1.211 1.00 97.56 88 ILE A N 1
ATOM 653 C CA . ILE A 1 88 ? -5.080 -0.729 -0.773 1.00 97.56 88 ILE A CA 1
ATOM 654 C C . ILE A 1 88 ? -4.007 0.351 -0.662 1.00 97.56 88 ILE A C 1
ATOM 656 O O . ILE A 1 88 ? -3.739 1.040 -1.656 1.00 97.56 88 ILE A O 1
ATOM 660 N N . VAL A 1 89 ? -3.389 0.457 0.512 1.00 96.69 89 VAL A N 1
ATOM 661 C CA . VAL A 1 89 ? -2.235 1.316 0.811 1.00 96.69 89 VAL A CA 1
ATOM 662 C C . VAL A 1 89 ? -1.020 0.463 1.182 1.00 96.69 89 VAL A C 1
ATOM 664 O O . VAL A 1 89 ? -1.159 -0.701 1.557 1.00 96.69 89 VAL A O 1
ATOM 667 N N . PHE A 1 90 ? 0.176 1.034 1.053 1.00 94.44 90 PHE A N 1
ATOM 668 C CA . PHE A 1 90 ? 1.435 0.321 1.262 1.00 94.44 90 PHE A CA 1
ATOM 669 C C . PHE A 1 90 ? 2.343 1.086 2.222 1.00 94.44 90 PHE A C 1
ATOM 671 O O . PHE A 1 90 ? 2.473 2.303 2.096 1.00 94.44 90 PHE A O 1
ATOM 678 N N . ASP A 1 91 ? 3.015 0.353 3.112 1.00 90.94 91 ASP A N 1
ATOM 679 C CA . ASP A 1 91 ? 4.016 0.856 4.059 1.00 90.94 91 ASP A CA 1
ATOM 680 C C . ASP A 1 91 ? 3.543 2.123 4.805 1.00 90.94 91 ASP A C 1
ATOM 682 O O . ASP A 1 91 ? 2.375 2.246 5.148 1.00 90.94 91 ASP A O 1
ATOM 686 N N . GLY A 1 92 ? 4.427 3.075 5.107 1.00 84.75 92 GLY A N 1
ATOM 687 C CA . GLY A 1 92 ? 4.046 4.340 5.740 1.00 84.75 92 GLY A CA 1
ATOM 688 C C . GLY A 1 92 ? 4.609 5.513 4.979 1.00 84.75 92 GLY A C 1
ATOM 689 O O . GLY A 1 92 ? 5.729 5.947 5.238 1.00 84.75 92 GLY A O 1
ATOM 690 N N . SER A 1 93 ? 3.829 6.002 4.023 1.00 89.31 93 SER A N 1
ATOM 691 C CA . SER A 1 93 ? 4.082 7.271 3.356 1.00 89.31 93 SER A CA 1
ATOM 692 C C . SER A 1 93 ? 2.938 8.247 3.582 1.00 89.31 93 SER A C 1
ATOM 694 O O . SER A 1 93 ? 1.817 7.864 3.924 1.00 89.31 93 SER A O 1
ATOM 696 N N . ASP A 1 94 ? 3.203 9.526 3.311 1.00 90.75 94 ASP A N 1
ATOM 697 C CA . ASP A 1 94 ? 2.181 10.579 3.323 1.00 90.75 94 ASP A CA 1
ATOM 698 C C . ASP A 1 94 ? 0.963 10.197 2.460 1.00 90.75 94 ASP A C 1
ATOM 700 O O . ASP A 1 94 ? -0.172 10.532 2.797 1.00 90.75 94 ASP A O 1
ATOM 704 N N . ALA A 1 95 ? 1.191 9.469 1.359 1.00 92.44 95 ALA A N 1
ATOM 705 C CA . ALA A 1 95 ? 0.140 8.969 0.481 1.00 92.44 95 ALA A CA 1
ATOM 706 C C . ALA A 1 95 ? -0.711 7.887 1.154 1.00 92.44 95 ALA A C 1
ATOM 708 O O . ALA A 1 95 ? -1.936 7.965 1.069 1.00 92.44 95 ALA A O 1
ATOM 709 N N . ALA A 1 96 ? -0.082 6.920 1.832 1.00 94.25 96 ALA A N 1
ATOM 710 C CA . ALA A 1 96 ? -0.786 5.870 2.562 1.00 94.25 96 ALA A CA 1
ATOM 711 C C . ALA A 1 96 ? -1.693 6.466 3.646 1.00 94.25 96 ALA A C 1
ATOM 713 O O . ALA A 1 96 ? -2.888 6.181 3.666 1.00 94.25 96 ALA A O 1
ATOM 714 N N . LEU A 1 97 ? -1.156 7.374 4.467 1.00 95.69 97 LEU A N 1
ATOM 715 C CA . LEU A 1 97 ? -1.922 8.032 5.523 1.00 95.69 97 LEU A CA 1
ATOM 716 C C . LEU A 1 97 ? -3.054 8.904 4.959 1.00 95.69 97 LEU A C 1
ATOM 718 O O . LEU A 1 97 ? -4.210 8.747 5.345 1.00 95.69 97 LEU A O 1
ATOM 722 N N . SER A 1 98 ? -2.744 9.804 4.022 1.00 96.44 98 SER A N 1
ATOM 723 C CA . SER A 1 98 ? -3.726 10.769 3.501 1.00 96.44 98 SER A CA 1
ATOM 724 C C . SER A 1 98 ? -4.860 10.080 2.739 1.00 96.44 98 SER A C 1
ATOM 726 O O . SER A 1 98 ? -6.030 10.408 2.924 1.00 96.44 98 SER A O 1
ATOM 728 N N . CYS A 1 99 ? -4.531 9.107 1.885 1.00 97.25 99 CYS A N 1
ATOM 729 C CA . CYS A 1 99 ? -5.536 8.392 1.100 1.00 97.25 99 CYS A CA 1
ATOM 730 C C . CYS A 1 99 ? -6.303 7.377 1.958 1.00 97.25 99 CYS A C 1
ATOM 732 O O . CYS A 1 99 ? -7.509 7.223 1.775 1.00 97.25 99 CYS A O 1
ATOM 734 N N . GLY A 1 100 ? -5.634 6.728 2.919 1.00 97.88 100 GLY A N 1
ATOM 735 C CA . GLY A 1 100 ? -6.279 5.852 3.898 1.00 97.88 100 GLY A CA 1
ATOM 736 C C . GLY A 1 100 ? -7.307 6.602 4.745 1.00 97.88 100 GLY A C 1
ATOM 737 O O . GLY A 1 100 ? -8.421 6.119 4.923 1.00 97.88 100 GLY A O 1
ATOM 738 N N . LEU A 1 101 ? -6.990 7.829 5.174 1.00 98.38 101 LEU A N 1
ATOM 739 C CA . LEU A 1 101 ? -7.921 8.669 5.928 1.00 98.38 101 LEU A CA 1
ATOM 740 C C . LEU A 1 101 ? -9.175 9.014 5.115 1.00 98.38 101 LEU A C 1
ATOM 742 O O . LEU A 1 101 ? -10.288 8.887 5.620 1.00 98.38 101 LEU A O 1
ATOM 746 N N . VAL A 1 102 ? -9.011 9.418 3.852 1.00 98.56 102 VAL A N 1
ATOM 747 C CA . VAL A 1 102 ? -10.145 9.704 2.954 1.00 98.56 102 VAL A CA 1
ATOM 748 C C . VAL A 1 102 ? -11.013 8.461 2.760 1.00 98.56 102 VAL A C 1
ATOM 750 O O . VAL A 1 102 ? -12.233 8.548 2.875 1.00 98.56 102 VAL A O 1
ATOM 753 N N . ALA A 1 103 ? -10.394 7.306 2.500 1.00 98.44 103 ALA A N 1
ATOM 754 C CA . ALA A 1 103 ? -11.101 6.043 2.308 1.00 98.44 103 ALA A CA 1
ATOM 755 C C . ALA A 1 103 ? -11.907 5.648 3.556 1.00 98.44 103 ALA A C 1
ATOM 757 O O . ALA A 1 103 ? -13.114 5.433 3.458 1.00 98.44 103 ALA A O 1
ATOM 758 N N . SER A 1 104 ? -11.272 5.675 4.731 1.00 98.19 104 SER A N 1
ATOM 759 C CA . SER A 1 104 ? -11.919 5.398 6.017 1.00 98.19 104 SER A CA 1
ATOM 760 C C . SER A 1 104 ? -13.096 6.349 6.279 1.00 98.19 104 SER A C 1
ATOM 762 O O . SER A 1 104 ? -14.198 5.913 6.611 1.00 98.19 104 SER A O 1
ATOM 764 N N . ARG A 1 105 ? -12.930 7.656 6.026 1.00 98.12 105 ARG A N 1
ATOM 765 C CA . ARG A 1 105 ? -14.007 8.655 6.182 1.00 98.12 105 ARG A CA 1
ATOM 766 C C . ARG A 1 105 ? -15.169 8.464 5.208 1.00 98.12 105 ARG A C 1
ATOM 768 O O . ARG A 1 105 ? -16.291 8.830 5.551 1.00 98.12 105 ARG A O 1
ATOM 775 N N . LYS A 1 106 ? -14.915 7.897 4.028 1.00 97.88 106 LYS A N 1
ATOM 776 C CA . LYS A 1 106 ? -15.933 7.525 3.031 1.00 97.88 106 LYS A CA 1
ATOM 777 C C . LYS A 1 106 ? -16.570 6.157 3.314 1.00 97.88 106 LYS A C 1
ATOM 779 O O . LYS A 1 106 ? -17.437 5.743 2.552 1.00 97.88 106 LYS A O 1
ATOM 784 N N . GLY A 1 107 ? -16.163 5.465 4.383 1.00 97.56 107 GLY A N 1
ATOM 785 C CA . GLY A 1 107 ? -16.664 4.133 4.727 1.00 97.56 107 GLY A CA 1
ATOM 786 C C . GLY A 1 107 ? -16.157 3.031 3.794 1.00 97.56 107 GLY A C 1
ATOM 787 O O . GLY A 1 107 ? -16.815 2.004 3.651 1.00 97.56 107 GLY A O 1
ATOM 788 N N . LEU A 1 108 ? -15.022 3.251 3.126 1.00 98.31 108 LEU A N 1
ATOM 789 C CA . LEU A 1 108 ? -14.401 2.255 2.262 1.00 98.31 108 LEU A CA 1
ATOM 790 C C . LEU A 1 108 ? -13.419 1.393 3.056 1.00 98.31 108 LEU A C 1
ATOM 792 O O . LEU A 1 108 ? -12.576 1.965 3.749 1.00 98.31 108 LEU A O 1
ATOM 796 N N . PRO A 1 109 ? -13.444 0.058 2.880 1.00 98.31 109 PRO A N 1
ATOM 797 C CA . PRO A 1 109 ? -12.449 -0.822 3.468 1.00 98.31 109 PRO A CA 1
ATOM 798 C C . PRO A 1 109 ? -11.027 -0.422 3.070 1.00 98.31 109 PRO A C 1
ATOM 800 O O . PRO A 1 109 ? -10.719 -0.269 1.880 1.00 98.31 109 PRO A O 1
ATOM 803 N N . VAL A 1 110 ? -10.150 -0.290 4.058 1.00 98.56 110 VAL A N 1
ATOM 804 C CA . VAL A 1 110 ? -8.733 0.026 3.896 1.00 98.56 110 VAL A CA 1
ATOM 805 C C . VAL A 1 110 ? -7.896 -1.217 4.186 1.00 98.56 110 VAL A C 1
ATOM 807 O O . VAL A 1 110 ? -7.917 -1.784 5.275 1.00 98.56 110 VAL A O 1
ATOM 810 N N . LEU A 1 111 ? -7.126 -1.636 3.188 1.00 98.19 111 LEU A N 1
ATOM 811 C CA . LEU A 1 111 ? -6.216 -2.773 3.250 1.00 98.19 111 LEU A CA 1
ATOM 812 C C . LEU A 1 111 ? -4.781 -2.254 3.259 1.00 98.19 111 LEU A C 1
ATOM 814 O O . LEU A 1 111 ? -4.348 -1.595 2.311 1.00 98.19 111 LEU A O 1
ATOM 818 N N . HIS A 1 112 ? -4.024 -2.561 4.305 1.00 97.81 112 HIS A N 1
ATOM 819 C CA . HIS A 1 112 ? -2.687 -2.009 4.488 1.00 97.81 112 HIS A CA 1
ATOM 820 C C . HIS A 1 112 ? -1.620 -3.088 4.355 1.00 97.81 112 HIS A C 1
ATOM 822 O O . HIS A 1 112 ? -1.496 -3.979 5.189 1.00 97.81 112 HIS A O 1
ATOM 828 N N . VAL A 1 113 ? -0.850 -3.010 3.271 1.00 97.00 113 VAL A N 1
ATOM 829 C CA . VAL A 1 113 ? 0.238 -3.937 2.945 1.00 97.00 113 VAL A CA 1
ATOM 830 C C . VAL A 1 113 ? 1.563 -3.406 3.475 1.00 97.00 113 VAL A C 1
ATOM 832 O O . VAL A 1 113 ? 1.939 -2.280 3.169 1.00 97.00 113 VAL A O 1
ATOM 835 N N . GLY A 1 114 ? 2.308 -4.213 4.231 1.00 94.81 114 GLY A N 1
ATOM 836 C CA . GLY A 1 114 ? 3.524 -3.731 4.900 1.00 94.81 114 GLY A CA 1
ATOM 837 C C . GLY A 1 114 ? 3.257 -3.093 6.263 1.00 94.81 114 GLY A C 1
ATOM 838 O O . GLY A 1 114 ? 4.048 -2.266 6.714 1.00 94.81 114 GLY A O 1
ATOM 839 N N . ALA A 1 115 ? 2.141 -3.457 6.895 1.00 96.81 115 ALA A N 1
ATOM 840 C CA . ALA A 1 115 ? 1.709 -2.921 8.178 1.00 96.81 115 ALA A CA 1
ATOM 841 C C . ALA A 1 115 ? 2.608 -3.366 9.347 1.00 96.81 115 ALA A C 1
ATOM 843 O O . ALA A 1 115 ? 3.262 -4.412 9.284 1.00 96.81 115 ALA A O 1
ATOM 844 N N . GLY A 1 116 ? 2.599 -2.588 10.434 1.00 95.62 116 GLY A N 1
ATOM 845 C CA . GLY A 1 116 ? 3.165 -2.991 11.730 1.00 95.62 116 GLY A CA 1
ATOM 846 C C . GLY A 1 116 ? 4.674 -2.828 11.921 1.00 95.62 116 GLY A C 1
ATOM 847 O O . GLY A 1 116 ? 5.175 -3.098 13.008 1.00 95.62 116 GLY A O 1
ATOM 848 N N . LEU A 1 117 ? 5.413 -2.360 10.913 1.00 93.38 117 LEU A N 1
ATOM 849 C CA . LEU A 1 117 ? 6.844 -2.069 11.057 1.00 93.38 117 LEU A CA 1
ATOM 850 C C . LEU A 1 117 ? 7.065 -0.828 11.932 1.00 93.38 117 LEU A C 1
ATOM 852 O O . LEU A 1 117 ? 6.436 0.206 11.685 1.00 93.38 117 LEU A O 1
ATOM 856 N N . ARG A 1 118 ? 7.981 -0.903 12.903 1.00 93.19 118 ARG A N 1
ATOM 857 C CA . ARG A 1 118 ? 8.465 0.240 13.692 1.00 93.19 118 ARG A CA 1
ATOM 858 C C . ARG A 1 118 ? 9.986 0.277 13.702 1.00 93.19 118 ARG A C 1
ATOM 860 O O . ARG A 1 118 ? 10.658 -0.743 13.817 1.00 93.19 118 ARG A O 1
ATOM 867 N N . SER A 1 119 ? 10.517 1.487 13.647 1.00 88.56 119 SER A N 1
ATOM 868 C CA . SER A 1 119 ? 11.928 1.794 13.891 1.00 88.56 119 SER A CA 1
ATOM 869 C C . SER A 1 119 ? 12.285 1.814 15.384 1.00 88.56 119 SER A C 1
ATOM 871 O O . SER A 1 119 ? 13.460 1.836 15.742 1.00 88.56 119 SER A O 1
ATOM 873 N N . GLY A 1 120 ? 11.275 1.872 16.262 1.00 84.69 120 GLY A N 1
ATOM 874 C CA . GLY A 1 120 ? 11.447 2.072 17.704 1.00 84.69 120 GLY A CA 1
ATOM 875 C C . GLY A 1 120 ? 11.669 3.535 18.107 1.00 84.69 120 GLY A C 1
ATOM 876 O O . GLY A 1 120 ? 11.730 3.832 19.297 1.00 84.69 120 GLY A O 1
ATOM 877 N N . THR A 1 121 ? 11.736 4.460 17.143 1.00 85.81 121 THR A N 1
ATOM 878 C CA . THR A 1 121 ? 11.928 5.893 17.392 1.00 85.81 121 THR A CA 1
ATOM 879 C C . THR A 1 121 ? 10.703 6.680 16.935 1.00 85.81 121 THR A C 1
ATOM 881 O O . THR A 1 121 ? 10.348 6.680 15.762 1.00 85.81 121 THR A O 1
ATOM 884 N N . THR A 1 122 ? 10.058 7.408 17.848 1.00 79.50 122 THR A N 1
ATOM 885 C CA . THR A 1 122 ? 8.816 8.153 17.556 1.00 79.50 122 THR A CA 1
ATOM 886 C C . THR A 1 122 ? 9.004 9.351 16.623 1.00 79.50 122 THR A C 1
ATOM 888 O O . THR A 1 122 ? 8.025 9.859 16.084 1.00 79.50 122 THR A O 1
ATOM 891 N N . THR A 1 123 ? 10.243 9.807 16.424 1.00 87.06 123 THR A N 1
ATOM 892 C CA . THR A 1 123 ? 10.588 10.905 15.510 1.00 87.06 123 THR A CA 1
ATOM 893 C C . THR A 1 123 ? 10.895 10.439 14.088 1.00 87.06 123 THR A C 1
ATOM 895 O O . THR A 1 123 ? 11.102 11.285 13.215 1.00 87.06 123 THR A O 1
ATOM 898 N N . ASP A 1 124 ? 10.926 9.127 13.832 1.00 86.81 124 ASP A N 1
ATOM 899 C CA . ASP A 1 124 ? 11.104 8.615 12.478 1.00 86.81 124 ASP A CA 1
ATOM 900 C C . ASP A 1 124 ? 9.891 8.968 11.606 1.00 86.81 124 ASP A C 1
ATOM 902 O O . ASP A 1 124 ? 8.736 8.723 11.963 1.00 86.81 124 ASP A O 1
ATOM 906 N N . ALA A 1 125 ? 10.157 9.552 10.438 1.00 82.94 125 ALA A N 1
ATOM 907 C CA . ALA A 1 125 ? 9.110 10.060 9.558 1.00 82.94 125 ALA A CA 1
ATOM 908 C C . ALA A 1 125 ? 8.193 8.939 9.041 1.00 82.94 125 ALA A C 1
ATOM 910 O O . ALA A 1 125 ? 6.991 9.157 8.860 1.00 82.94 125 ALA A O 1
ATOM 911 N N . ALA A 1 126 ? 8.739 7.737 8.823 1.00 83.50 126 ALA A N 1
ATOM 912 C CA . ALA A 1 126 ? 7.928 6.598 8.420 1.00 83.50 126 ALA A CA 1
ATOM 913 C C . ALA A 1 126 ? 7.047 6.133 9.585 1.00 83.50 126 ALA A C 1
ATOM 915 O O . ALA A 1 126 ? 5.850 5.964 9.392 1.00 83.50 126 ALA A O 1
ATOM 916 N N . ASP A 1 127 ? 7.569 6.016 10.807 1.00 88.88 127 ASP A N 1
ATOM 917 C CA . ASP A 1 127 ? 6.755 5.612 11.963 1.00 88.88 127 ASP A CA 1
ATOM 918 C C . ASP A 1 127 ? 5.624 6.599 12.298 1.00 88.88 127 ASP A C 1
ATOM 920 O O . ASP A 1 127 ? 4.521 6.160 12.640 1.00 88.88 127 ASP A O 1
ATOM 924 N N . ILE A 1 128 ? 5.857 7.909 12.129 1.00 92.38 128 ILE A N 1
ATOM 925 C CA . ILE A 1 128 ? 4.828 8.956 12.280 1.00 92.38 128 ILE A CA 1
ATOM 926 C C . ILE A 1 128 ? 3.628 8.698 11.361 1.00 92.38 128 ILE A C 1
ATOM 928 O O . ILE A 1 128 ? 2.495 8.982 11.744 1.00 92.38 128 ILE A O 1
ATOM 932 N N . THR A 1 129 ? 3.851 8.155 10.162 1.00 92.62 129 THR A N 1
ATOM 933 C CA . THR A 1 129 ? 2.776 7.873 9.198 1.00 92.62 129 THR A CA 1
ATOM 934 C C . THR A 1 129 ? 2.259 6.437 9.279 1.00 92.62 129 THR A C 1
ATOM 936 O O . THR A 1 129 ? 1.056 6.230 9.130 1.00 92.62 129 THR A O 1
ATOM 939 N N . ARG A 1 130 ? 3.118 5.450 9.578 1.00 94.19 130 ARG A N 1
ATOM 940 C CA . ARG A 1 130 ? 2.745 4.029 9.710 1.00 94.19 130 ARG A CA 1
ATOM 941 C C . ARG A 1 130 ? 1.741 3.803 10.823 1.00 94.19 130 ARG A C 1
ATOM 943 O O . ARG A 1 130 ? 0.725 3.172 10.580 1.00 94.19 130 ARG A O 1
ATOM 950 N N . ARG A 1 131 ? 2.003 4.332 12.022 1.00 95.25 131 ARG A N 1
ATOM 951 C CA . ARG A 1 131 ? 1.132 4.129 13.191 1.00 95.25 131 ARG A CA 1
ATOM 952 C C . ARG A 1 131 ? -0.315 4.560 12.919 1.00 95.25 131 ARG A C 1
ATOM 954 O O . ARG A 1 131 ? -1.200 3.722 13.057 1.00 95.25 131 ARG A O 1
ATOM 961 N N . PRO A 1 132 ? -0.599 5.810 12.506 1.00 95.69 132 PRO A N 1
ATOM 962 C CA . PRO A 1 132 ? -1.969 6.202 12.199 1.00 95.69 132 PRO A CA 1
ATOM 963 C C . PRO A 1 132 ? -2.531 5.483 10.966 1.00 95.69 132 PRO A C 1
ATOM 965 O O . PRO A 1 132 ? -3.719 5.181 10.960 1.00 95.69 132 PRO A O 1
ATOM 968 N N . ALA A 1 133 ? -1.720 5.159 9.951 1.00 96.44 133 ALA A N 1
ATOM 969 C CA . ALA A 1 133 ? -2.191 4.374 8.807 1.00 96.44 133 ALA A CA 1
ATOM 970 C C . ALA A 1 133 ? -2.651 2.963 9.221 1.00 96.44 133 ALA A C 1
ATOM 972 O O . ALA A 1 133 ? -3.733 2.545 8.814 1.00 96.44 133 ALA A O 1
ATOM 973 N N . ASP A 1 134 ? -1.900 2.288 10.099 1.00 97.50 134 ASP A N 1
ATOM 974 C CA . ASP A 1 134 ? -2.269 0.977 10.641 1.00 97.50 134 ASP A CA 1
ATOM 975 C C . ASP A 1 134 ? -3.603 1.064 11.416 1.00 97.50 134 ASP A C 1
ATOM 977 O O . ASP A 1 134 ? -4.456 0.181 11.324 1.00 97.50 134 ASP A O 1
ATOM 981 N N . GLN A 1 135 ? -3.835 2.158 12.152 1.00 96.62 135 GLN A N 1
ATOM 982 C CA . GLN A 1 135 ? -5.089 2.355 12.891 1.00 96.62 135 GLN A CA 1
ATOM 983 C C . GLN A 1 135 ? -6.298 2.574 11.974 1.00 96.62 135 GLN A C 1
ATOM 985 O O . GLN A 1 135 ? -7.393 2.127 12.309 1.00 96.62 135 GLN A O 1
ATOM 990 N N . LEU A 1 136 ? -6.099 3.213 10.818 1.00 96.88 136 LEU A N 1
ATOM 991 C CA . LEU A 1 136 ? -7.147 3.451 9.820 1.00 96.88 136 LEU A CA 1
ATOM 992 C C . LEU A 1 136 ? -7.515 2.199 9.009 1.00 96.88 136 LEU A C 1
ATOM 994 O O . LEU A 1 136 ? -8.550 2.206 8.348 1.00 96.88 136 LEU A O 1
ATOM 998 N N . ALA A 1 137 ? -6.674 1.162 9.011 1.00 98.00 137 ALA A N 1
ATOM 999 C CA . ALA A 1 137 ? -6.829 -0.000 8.145 1.00 98.00 137 ALA A CA 1
ATOM 1000 C C . ALA A 1 137 ? -7.716 -1.097 8.746 1.00 98.00 137 ALA A C 1
ATOM 1002 O O . ALA A 1 137 ? -7.471 -1.569 9.852 1.00 98.00 137 ALA A O 1
ATOM 1003 N N . ASP A 1 138 ? -8.692 -1.595 7.996 1.00 98.44 138 ASP A N 1
ATOM 1004 C CA . ASP A 1 138 ? -9.538 -2.716 8.417 1.00 98.44 138 ASP A CA 1
ATOM 1005 C C . ASP A 1 138 ? -8.762 -4.039 8.449 1.00 98.44 138 ASP A C 1
ATOM 1007 O O . ASP A 1 138 ? -8.966 -4.864 9.339 1.00 98.44 138 ASP A O 1
ATOM 1011 N N . VAL A 1 139 ? -7.831 -4.227 7.505 1.00 98.56 139 VAL A N 1
ATOM 1012 C CA . VAL A 1 139 ? -6.963 -5.412 7.433 1.00 98.56 139 VAL A CA 1
ATOM 1013 C C . VAL A 1 139 ? -5.505 -5.000 7.278 1.00 98.56 139 VAL A C 1
ATOM 1015 O O . VAL A 1 139 ? -5.150 -4.198 6.411 1.00 98.56 139 VAL A O 1
ATOM 1018 N N . LEU A 1 140 ? -4.655 -5.605 8.100 1.00 98.56 140 LEU A N 1
ATOM 1019 C CA . LEU A 1 140 ? -3.231 -5.334 8.227 1.00 98.56 140 LEU A CA 1
ATOM 1020 C C . LEU A 1 140 ? -2.447 -6.543 7.723 1.00 98.56 140 LEU A C 1
ATOM 1022 O O . LEU A 1 140 ? -2.341 -7.566 8.399 1.00 98.56 140 LEU A O 1
ATOM 1026 N N . TYR A 1 141 ? -1.892 -6.420 6.523 1.00 98.31 141 TYR A N 1
ATOM 1027 C CA . TYR A 1 141 ? -1.045 -7.432 5.911 1.00 98.31 141 TYR A CA 1
ATOM 1028 C C . TYR A 1 141 ? 0.410 -7.205 6.318 1.00 98.31 141 TYR A C 1
ATOM 1030 O O . TYR A 1 141 ? 1.067 -6.258 5.866 1.00 98.31 141 TYR A O 1
ATOM 1038 N N . THR A 1 142 ? 0.913 -8.076 7.184 1.00 97.94 142 THR A N 1
ATOM 1039 C CA . THR A 1 142 ? 2.239 -7.956 7.788 1.00 97.94 142 THR A CA 1
ATOM 1040 C C . THR A 1 142 ? 3.277 -8.797 7.059 1.00 97.94 142 THR A C 1
ATOM 1042 O O . THR A 1 142 ? 2.985 -9.831 6.449 1.00 97.94 142 THR A O 1
ATOM 1045 N N . THR A 1 143 ? 4.521 -8.327 7.127 1.00 96.00 143 THR A N 1
ATOM 1046 C CA . THR A 1 143 ? 5.640 -8.881 6.351 1.00 96.00 143 THR A CA 1
ATOM 1047 C C . THR A 1 143 ? 6.597 -9.724 7.185 1.00 96.00 143 THR A C 1
ATOM 1049 O O . THR A 1 143 ? 7.276 -10.586 6.635 1.00 96.00 143 THR A O 1
ATOM 1052 N N . GLU A 1 144 ? 6.611 -9.527 8.504 1.00 94.94 144 GLU A N 1
ATOM 1053 C CA . GLU A 1 144 ? 7.476 -10.227 9.455 1.00 94.94 144 GLU A CA 1
ATOM 1054 C C . GLU A 1 144 ? 6.750 -10.479 10.784 1.00 94.94 144 GLU A C 1
ATOM 1056 O O . GLU A 1 144 ? 5.820 -9.759 11.154 1.00 94.94 144 GLU A O 1
ATOM 1061 N N . SER A 1 145 ? 7.182 -11.502 11.524 1.00 95.38 145 SER A N 1
ATOM 1062 C CA . SER A 1 145 ? 6.597 -11.856 12.824 1.00 95.38 145 SER A CA 1
ATOM 1063 C C . SER A 1 145 ? 6.738 -10.730 13.851 1.00 95.38 145 SER A C 1
ATOM 1065 O O . SER A 1 145 ? 5.832 -10.520 14.659 1.00 95.38 145 SER A O 1
ATOM 1067 N N . GLN A 1 146 ? 7.829 -9.962 13.783 1.00 96.38 146 GLN A N 1
ATOM 1068 C CA . GLN A 1 146 ? 8.047 -8.802 14.641 1.00 96.38 146 GLN A CA 1
ATOM 1069 C C . GLN A 1 146 ? 6.951 -7.747 14.444 1.00 96.38 146 GLN A C 1
ATOM 1071 O O . GLN A 1 146 ? 6.514 -7.134 15.415 1.00 96.38 146 GLN A O 1
ATOM 1076 N N . ALA A 1 147 ? 6.470 -7.532 13.215 1.00 96.81 147 ALA A N 1
ATOM 1077 C CA . ALA A 1 147 ? 5.396 -6.578 12.934 1.00 96.81 147 ALA A CA 1
ATOM 1078 C C . ALA A 1 147 ? 4.077 -6.991 13.610 1.00 96.81 147 ALA A C 1
ATOM 1080 O O . ALA A 1 147 ? 3.368 -6.147 14.150 1.00 96.81 147 ALA A O 1
ATOM 1081 N N . ASN A 1 148 ? 3.782 -8.296 13.669 1.00 97.81 148 ASN A N 1
ATOM 1082 C CA . ASN A 1 148 ? 2.613 -8.810 14.396 1.00 97.81 148 ASN A CA 1
ATOM 1083 C C . ASN A 1 148 ? 2.704 -8.505 15.892 1.00 97.81 148 ASN A C 1
ATOM 1085 O O . ASN A 1 148 ? 1.725 -8.081 16.498 1.00 97.81 148 ASN A O 1
ATOM 1089 N N . GLN A 1 149 ? 3.885 -8.708 16.481 1.00 97.06 149 GLN A N 1
ATOM 1090 C CA . GLN A 1 149 ? 4.120 -8.428 17.897 1.00 97.06 149 GLN A CA 1
ATOM 1091 C C . GLN A 1 149 ? 3.956 -6.936 18.203 1.00 97.06 149 GLN A C 1
ATOM 1093 O O . GLN A 1 149 ? 3.321 -6.586 19.192 1.00 97.06 149 GLN A O 1
ATOM 1098 N N . GLN A 1 150 ? 4.471 -6.065 17.333 1.00 96.75 150 GLN A N 1
ATOM 1099 C CA . GLN A 1 150 ? 4.347 -4.612 17.470 1.00 96.75 150 GLN A CA 1
ATOM 1100 C C . GLN A 1 150 ? 2.884 -4.157 17.393 1.00 96.75 150 GLN A C 1
ATOM 1102 O O . GLN A 1 150 ? 2.435 -3.394 18.242 1.00 96.75 150 GLN A O 1
ATOM 1107 N N . LEU A 1 151 ? 2.110 -4.674 16.435 1.00 97.75 151 LEU A N 1
ATOM 1108 C CA . LEU A 1 151 ? 0.677 -4.379 16.333 1.00 97.75 151 LEU A CA 1
ATOM 1109 C C . LEU A 1 151 ? -0.100 -4.883 17.559 1.00 97.75 151 LEU A C 1
ATOM 1111 O O . LEU A 1 151 ? -0.939 -4.160 18.092 1.00 97.75 151 LEU A O 1
ATOM 1115 N N . ALA A 1 152 ? 0.212 -6.085 18.049 1.00 97.19 152 ALA A N 1
ATOM 1116 C CA . ALA A 1 152 ? -0.412 -6.631 19.253 1.00 97.19 152 ALA A CA 1
ATOM 1117 C C . ALA A 1 152 ? -0.106 -5.782 20.502 1.00 97.19 152 ALA A C 1
ATOM 1119 O O . ALA A 1 152 ? -1.002 -5.516 21.300 1.00 97.19 152 ALA A O 1
ATOM 1120 N N . GLN A 1 153 ? 1.133 -5.301 20.650 1.00 96.06 153 GLN A N 1
ATOM 1121 C CA . GLN A 1 153 ? 1.529 -4.384 21.730 1.00 96.06 153 GLN A CA 1
ATOM 1122 C C . GLN A 1 153 ? 0.800 -3.035 21.659 1.00 96.06 153 GLN A C 1
ATOM 1124 O O . GLN A 1 153 ? 0.597 -2.387 22.681 1.00 96.06 153 GLN A O 1
ATOM 1129 N N . GLU A 1 154 ? 0.383 -2.621 20.464 1.00 95.56 154 GLU A N 1
ATOM 1130 C CA . GLU A 1 154 ? -0.411 -1.411 20.230 1.00 95.56 154 GLU A CA 1
ATOM 1131 C C . GLU A 1 154 ? -1.924 -1.636 20.385 1.00 95.56 154 GLU A C 1
ATOM 1133 O O . GLU A 1 154 ? -2.707 -0.719 20.144 1.00 95.56 154 GLU A O 1
ATOM 1138 N N . GLY A 1 155 ? -2.349 -2.836 20.794 1.00 96.81 155 GLY A N 1
ATOM 1139 C CA . GLY A 1 155 ? -3.756 -3.165 21.028 1.00 96.81 155 GLY A CA 1
ATOM 1140 C C . GLY A 1 155 ? -4.556 -3.444 19.755 1.00 96.81 155 GLY A C 1
ATOM 1141 O O . GLY A 1 155 ? -5.785 -3.412 19.781 1.00 96.81 155 GLY A O 1
ATOM 1142 N N . VAL A 1 156 ? -3.888 -3.717 18.632 1.00 97.81 156 VAL A N 1
ATOM 1143 C CA . VAL A 1 156 ? -4.567 -4.119 17.398 1.00 97.81 156 VAL A CA 1
ATOM 1144 C C . VAL A 1 156 ? -5.121 -5.534 17.551 1.00 97.81 156 VAL A C 1
ATOM 1146 O O . VAL A 1 156 ? -4.402 -6.465 17.912 1.00 97.81 156 VAL A O 1
ATOM 1149 N N . ALA A 1 157 ? -6.403 -5.694 17.230 1.00 97.69 157 ALA A N 1
ATOM 1150 C CA . ALA A 1 157 ? -7.096 -6.972 17.306 1.00 97.69 157 ALA A CA 1
ATOM 1151 C C . ALA A 1 157 ? -6.499 -8.008 16.332 1.00 97.69 157 ALA A C 1
ATOM 1153 O O . ALA A 1 157 ? -6.229 -7.701 15.166 1.00 97.69 157 ALA A O 1
ATOM 1154 N N . ALA A 1 158 ? -6.298 -9.240 16.804 1.00 97.56 158 ALA A N 1
ATOM 1155 C CA . ALA A 1 158 ? -5.585 -10.282 16.063 1.00 97.56 158 ALA A CA 1
ATOM 1156 C C . ALA A 1 158 ? -6.275 -10.654 14.739 1.00 97.56 158 ALA A C 1
ATOM 1158 O O . ALA A 1 158 ? -5.610 -10.963 13.754 1.00 97.56 158 ALA A O 1
ATOM 1159 N N . GLU A 1 159 ? -7.602 -10.569 14.677 1.00 98.00 159 GLU A N 1
ATOM 1160 C CA . GLU A 1 159 ? -8.415 -10.843 13.493 1.00 98.00 159 GLU A CA 1
ATOM 1161 C C . GLU A 1 159 ? -8.175 -9.867 12.329 1.00 98.00 159 GLU A C 1
ATOM 1163 O O . GLU A 1 159 ? -8.407 -10.231 11.167 1.00 98.00 159 GLU A O 1
ATOM 1168 N N . ARG A 1 160 ? -7.671 -8.660 12.627 1.00 98.00 160 ARG A N 1
ATOM 1169 C CA . ARG A 1 160 ? -7.266 -7.662 11.623 1.00 98.00 160 ARG A CA 1
ATOM 1170 C C . ARG A 1 160 ? -5.901 -7.985 11.021 1.00 98.00 160 ARG A C 1
ATOM 1172 O O . ARG A 1 160 ? -5.592 -7.494 9.941 1.00 98.00 160 ARG A O 1
ATOM 1179 N N . ILE A 1 161 ? -5.079 -8.795 11.690 1.00 98.50 161 ILE A N 1
ATOM 1180 C CA . ILE A 1 161 ? -3.684 -9.041 11.317 1.00 98.50 161 ILE A CA 1
ATOM 1181 C C . ILE A 1 161 ? -3.582 -10.297 10.447 1.00 98.50 161 ILE A C 1
ATOM 1183 O O . ILE A 1 161 ? -4.055 -11.375 10.806 1.00 98.50 161 ILE A O 1
ATOM 1187 N N . ARG A 1 162 ? -2.925 -10.175 9.291 1.00 98.38 162 ARG A N 1
ATOM 1188 C CA . ARG A 1 162 ? -2.696 -11.266 8.336 1.00 98.38 162 ARG A CA 1
ATOM 1189 C C . ARG A 1 162 ? -1.223 -11.317 7.951 1.00 98.38 162 ARG A C 1
ATOM 1191 O O . ARG A 1 162 ? -0.733 -10.455 7.228 1.00 98.38 162 ARG A O 1
ATOM 1198 N N . PHE A 1 163 ? -0.521 -12.348 8.410 1.00 97.81 163 PHE A N 1
ATOM 1199 C CA . PHE A 1 163 ? 0.876 -12.563 8.046 1.00 97.81 163 PHE A CA 1
ATOM 1200 C C . PHE A 1 163 ? 0.984 -13.139 6.631 1.00 97.81 163 PHE A C 1
ATOM 1202 O O . PHE A 1 163 ? 0.524 -14.254 6.389 1.00 97.81 163 PHE A O 1
ATOM 1209 N N . VAL A 1 164 ? 1.564 -12.373 5.702 1.00 96.25 164 VAL A N 1
ATOM 1210 C CA . VAL A 1 164 ? 1.626 -12.728 4.267 1.00 96.25 164 VAL A CA 1
ATOM 1211 C C . VAL A 1 164 ? 3.023 -12.622 3.653 1.00 96.25 164 VAL A C 1
ATOM 1213 O O . VAL A 1 164 ? 3.221 -13.029 2.513 1.00 96.25 164 VAL A O 1
ATOM 1216 N N . GLY A 1 165 ? 4.002 -12.100 4.393 1.00 94.06 165 GLY A N 1
ATOM 1217 C CA . GLY A 1 165 ? 5.349 -11.870 3.871 1.00 94.06 165 GLY A CA 1
ATOM 1218 C C . GLY A 1 165 ? 5.464 -10.578 3.053 1.00 94.06 165 GLY A C 1
ATOM 1219 O O . GLY A 1 165 ? 4.536 -9.774 2.971 1.00 94.06 165 GLY A O 1
ATOM 1220 N N . ASN A 1 166 ? 6.654 -10.325 2.500 1.00 91.75 166 ASN A N 1
ATOM 1221 C CA . ASN A 1 166 ? 6.971 -9.065 1.828 1.00 91.75 166 ASN A CA 1
ATOM 1222 C C . ASN A 1 166 ? 6.764 -9.149 0.311 1.00 91.75 166 ASN A C 1
ATOM 1224 O O . ASN A 1 166 ? 7.490 -9.864 -0.377 1.00 91.75 166 ASN A O 1
ATOM 1228 N N . THR A 1 167 ? 5.871 -8.306 -0.211 1.00 91.00 167 THR A N 1
ATOM 1229 C CA . THR A 1 167 ? 5.547 -8.199 -1.645 1.00 91.00 167 THR A CA 1
ATOM 1230 C C . THR A 1 167 ? 6.712 -7.753 -2.532 1.00 91.00 167 THR A C 1
ATOM 1232 O O . THR A 1 167 ? 6.621 -7.812 -3.758 1.00 91.00 167 THR A O 1
ATOM 1235 N N . LEU A 1 168 ? 7.839 -7.324 -1.952 1.00 89.31 168 LEU A N 1
ATOM 1236 C CA . LEU A 1 168 ? 9.081 -7.135 -2.706 1.00 89.31 168 LEU A CA 1
ATOM 1237 C C . LEU A 1 168 ? 9.628 -8.448 -3.279 1.00 89.31 168 LEU A C 1
ATOM 1239 O O . LEU A 1 168 ? 10.243 -8.412 -4.343 1.00 89.31 168 LEU A O 1
ATOM 1243 N N . ALA A 1 169 ? 9.399 -9.589 -2.620 1.00 89.69 169 ALA A N 1
ATOM 1244 C CA . ALA A 1 169 ? 9.790 -10.891 -3.156 1.00 89.69 169 ALA A CA 1
ATOM 1245 C C . ALA A 1 169 ? 9.018 -11.199 -4.449 1.00 89.69 169 ALA A C 1
ATOM 1247 O O . ALA A 1 169 ? 9.615 -11.578 -5.457 1.00 89.69 169 ALA A O 1
ATOM 1248 N N . ASP A 1 170 ? 7.709 -10.947 -4.457 1.00 90.19 170 ASP A N 1
ATOM 1249 C CA . ASP A 1 170 ? 6.859 -11.067 -5.643 1.00 90.19 170 ASP A CA 1
ATOM 1250 C C . ASP A 1 170 ? 7.282 -10.087 -6.739 1.00 90.19 170 ASP A C 1
ATOM 1252 O O . ASP A 1 170 ? 7.398 -10.455 -7.909 1.00 90.19 170 ASP A O 1
ATOM 1256 N N . ALA A 1 171 ? 7.589 -8.843 -6.366 1.00 86.38 171 ALA A N 1
ATOM 1257 C CA . ALA A 1 171 ? 8.059 -7.843 -7.315 1.00 86.38 171 ALA A CA 1
ATOM 1258 C C . ALA A 1 171 ? 9.391 -8.232 -7.974 1.00 86.38 171 ALA A C 1
ATOM 1260 O O . ALA A 1 171 ? 9.574 -8.003 -9.171 1.00 86.38 171 ALA A O 1
ATOM 1261 N N . LEU A 1 172 ? 10.304 -8.859 -7.225 1.00 86.69 172 LEU A N 1
ATOM 1262 C CA . LEU A 1 172 ? 11.538 -9.410 -7.779 1.00 86.69 172 LEU A CA 1
ATOM 1263 C C . LEU A 1 172 ? 11.241 -10.525 -8.788 1.00 86.69 172 LEU A C 1
ATOM 1265 O O . LEU A 1 172 ? 11.843 -10.549 -9.859 1.00 86.69 172 LEU A O 1
ATOM 1269 N N . GLN A 1 173 ? 10.292 -11.417 -8.497 1.00 86.44 173 GLN A N 1
ATOM 1270 C CA . GLN A 1 173 ? 9.899 -12.458 -9.449 1.00 86.44 173 GLN A CA 1
ATOM 1271 C C . GLN A 1 173 ? 9.315 -11.872 -10.737 1.00 86.44 173 GLN A C 1
ATOM 1273 O O . GLN A 1 173 ? 9.668 -12.333 -11.823 1.00 86.44 173 GLN A O 1
ATOM 1278 N N . VAL A 1 174 ? 8.466 -10.843 -10.638 1.00 84.12 174 VAL A N 1
ATOM 1279 C CA . VAL A 1 174 ? 7.963 -10.112 -11.813 1.00 84.12 174 VAL A CA 1
ATOM 1280 C C . VAL A 1 174 ? 9.133 -9.535 -12.608 1.00 84.12 174 VAL A C 1
ATOM 1282 O O . VAL A 1 174 ? 9.215 -9.757 -13.813 1.00 84.12 174 VAL A O 1
ATOM 1285 N N . ALA A 1 175 ? 10.074 -8.870 -11.933 1.00 80.06 175 ALA A N 1
ATOM 1286 C CA . ALA A 1 175 ? 11.223 -8.248 -12.580 1.00 80.06 175 ALA A CA 1
ATOM 1287 C C . ALA A 1 175 ? 12.131 -9.249 -13.318 1.00 80.06 175 ALA A C 1
ATOM 1289 O O . ALA A 1 175 ? 12.617 -8.965 -14.415 1.00 80.06 175 ALA A O 1
ATOM 1290 N N . LEU A 1 176 ? 12.346 -10.431 -12.733 1.00 82.25 176 LEU A N 1
ATOM 1291 C CA . LEU A 1 176 ? 13.124 -11.506 -13.351 1.00 82.25 176 LEU A CA 1
ATOM 1292 C C . LEU A 1 176 ? 12.422 -12.083 -14.589 1.00 82.25 176 LEU A C 1
ATOM 1294 O O . LEU A 1 176 ? 13.086 -12.413 -15.571 1.00 82.25 176 LEU A O 1
ATOM 1298 N N . ARG A 1 177 ? 11.086 -12.172 -14.574 1.00 81.19 177 ARG A N 1
ATOM 1299 C CA . ARG A 1 177 ? 10.293 -12.666 -15.713 1.00 81.19 177 ARG A CA 1
ATOM 1300 C C . ARG A 1 177 ? 10.250 -11.675 -16.872 1.00 81.19 177 ARG A C 1
ATOM 1302 O 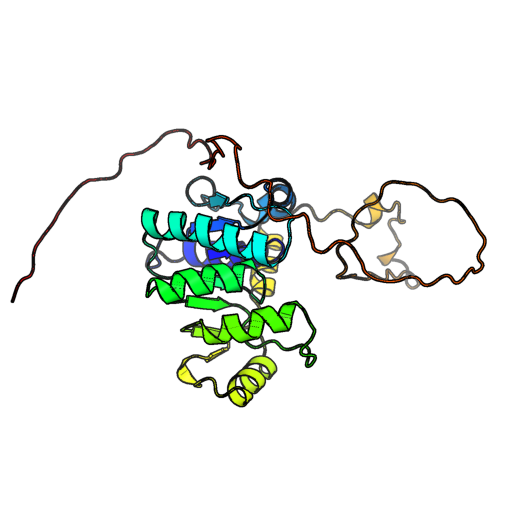O . ARG A 1 177 ? 10.338 -12.099 -18.021 1.00 81.19 177 ARG A O 1
ATOM 1309 N N . THR A 1 178 ? 10.156 -10.375 -16.591 1.00 70.38 178 THR A N 1
ATOM 1310 C CA . THR A 1 178 ? 10.095 -9.327 -17.627 1.00 70.38 178 THR A CA 1
ATOM 1311 C C . THR A 1 178 ? 11.459 -8.984 -18.230 1.00 70.38 178 THR A C 1
ATOM 1313 O O . THR A 1 178 ? 11.543 -8.111 -19.086 1.00 70.38 178 THR A O 1
ATOM 1316 N N . LYS A 1 179 ? 12.537 -9.684 -17.830 1.00 68.69 179 LYS A N 1
ATOM 1317 C CA . LYS A 1 179 ? 13.910 -9.443 -18.305 1.00 68.69 179 LYS A CA 1
ATOM 1318 C C . LYS A 1 179 ? 14.273 -7.956 -18.255 1.00 68.69 179 LYS A C 1
ATOM 1320 O O . LYS A 1 179 ? 14.844 -7.436 -19.217 1.00 68.69 179 LYS A O 1
ATOM 1325 N N . LEU A 1 180 ? 13.937 -7.277 -17.147 1.00 64.50 180 LEU A N 1
ATOM 1326 C CA . LEU A 1 180 ? 14.372 -5.894 -16.941 1.00 64.50 180 LEU A CA 1
ATOM 1327 C C . LEU A 1 180 ? 15.864 -5.809 -17.287 1.00 64.50 180 LEU A C 1
ATOM 1329 O O . LEU A 1 180 ? 16.623 -6.656 -16.802 1.00 64.50 180 LEU A O 1
ATOM 1333 N N . PRO A 1 181 ? 16.298 -4.843 -18.120 1.00 62.12 181 PRO A N 1
ATOM 1334 C CA . PRO A 1 181 ? 17.699 -4.670 -18.439 1.00 62.12 181 PRO A CA 1
ATOM 1335 C C . PRO A 1 181 ? 18.428 -4.480 -17.120 1.00 62.12 181 PRO A C 1
ATOM 1337 O O . PRO A 1 181 ? 18.306 -3.432 -16.486 1.00 62.12 181 PRO A O 1
ATOM 1340 N N . VAL A 1 182 ? 19.137 -5.512 -16.670 1.00 61.09 182 VAL A N 1
ATOM 1341 C CA . VAL A 1 182 ? 19.998 -5.402 -15.503 1.00 61.09 182 VAL A CA 1
ATOM 1342 C C . VAL A 1 182 ? 21.133 -4.520 -15.990 1.00 61.09 182 VAL A C 1
ATOM 1344 O O . VAL A 1 182 ? 21.895 -4.964 -16.853 1.00 61.09 182 VAL A O 1
ATOM 1347 N N . PRO A 1 183 ? 21.235 -3.256 -15.539 1.00 63.66 183 PRO A N 1
ATOM 1348 C CA . PRO A 1 183 ? 22.329 -2.415 -15.975 1.00 63.66 183 PRO A CA 1
ATOM 1349 C C . PRO A 1 183 ? 23.580 -3.144 -15.529 1.00 63.66 183 PRO A C 1
ATOM 1351 O O . PRO A 1 183 ? 23.735 -3.340 -14.328 1.00 63.66 183 PRO A O 1
ATOM 1354 N N . ASN A 1 184 ? 24.416 -3.585 -16.466 1.00 71.81 184 ASN A N 1
ATOM 1355 C CA . ASN A 1 184 ? 25.644 -4.287 -16.142 1.00 71.81 184 ASN A CA 1
ATOM 1356 C C . ASN A 1 184 ? 26.518 -3.276 -15.380 1.00 71.81 184 ASN A C 1
ATOM 1358 O O . ASN A 1 184 ? 27.064 -2.354 -15.996 1.00 71.81 184 ASN A O 1
ATOM 1362 N N . PRO A 1 185 ? 26.581 -3.346 -14.032 1.00 73.38 185 PRO A N 1
ATOM 1363 C CA . PRO A 1 185 ? 27.201 -2.287 -13.246 1.00 73.38 185 PRO A CA 1
ATOM 1364 C C . PRO A 1 185 ? 28.686 -2.233 -13.571 1.00 73.38 185 PRO A C 1
ATOM 1366 O O . PRO A 1 185 ? 29.277 -1.162 -13.567 1.00 73.38 185 PRO A O 1
ATOM 1369 N N . ARG A 1 186 ? 29.254 -3.390 -13.925 1.00 78.44 186 ARG A N 1
ATOM 1370 C CA . ARG A 1 186 ? 30.627 -3.547 -14.365 1.00 78.44 186 ARG A CA 1
ATOM 1371 C C . ARG A 1 186 ? 30.896 -2.764 -15.649 1.00 78.44 186 ARG A C 1
ATOM 1373 O O . ARG A 1 186 ? 31.821 -1.968 -15.653 1.00 78.44 186 ARG A O 1
ATOM 1380 N N . GLU A 1 187 ? 30.057 -2.880 -16.676 1.00 77.31 187 GLU A N 1
ATOM 1381 C CA . GLU A 1 187 ? 30.195 -2.056 -17.893 1.00 77.31 187 GLU A CA 1
ATOM 1382 C C . GLU A 1 187 ? 30.003 -0.565 -17.608 1.00 77.31 187 GLU A C 1
ATOM 1384 O O . GLU A 1 187 ? 30.815 0.258 -18.018 1.00 77.31 187 GLU A O 1
ATOM 1389 N N . ARG A 1 188 ? 28.966 -0.206 -16.843 1.00 77.62 188 ARG A N 1
ATOM 1390 C CA . ARG A 1 188 ? 28.680 1.197 -16.499 1.00 77.62 188 ARG A CA 1
ATOM 1391 C C . ARG A 1 188 ? 29.777 1.873 -15.680 1.00 77.62 188 ARG A C 1
ATOM 1393 O O . ARG A 1 188 ? 29.921 3.088 -15.769 1.00 77.62 188 ARG A O 1
ATOM 1400 N N . LEU A 1 189 ? 30.470 1.119 -14.833 1.00 81.69 189 LEU A N 1
ATOM 1401 C CA . LEU A 1 189 ? 31.525 1.616 -13.950 1.00 81.69 189 LEU A CA 1
ATOM 1402 C C . LEU A 1 189 ? 32.929 1.378 -14.529 1.00 81.69 189 LEU A C 1
ATOM 1404 O O . LEU A 1 189 ? 33.906 1.692 -13.858 1.00 81.69 189 LEU A O 1
ATOM 1408 N N . GLY A 1 190 ? 33.041 0.817 -15.741 1.00 84.50 190 GLY A N 1
ATOM 1409 C CA . GLY A 1 190 ? 34.328 0.493 -16.365 1.00 84.50 190 GLY A CA 1
ATOM 1410 C C . GLY A 1 190 ? 35.139 -0.561 -15.602 1.00 84.50 190 GLY A C 1
ATOM 1411 O O . GLY A 1 190 ? 36.365 -0.545 -15.646 1.00 84.50 190 GLY A O 1
ATOM 1412 N N . LEU A 1 191 ? 34.475 -1.452 -14.863 1.00 84.38 191 LEU A N 1
ATOM 1413 C CA . LEU A 1 191 ? 35.130 -2.482 -14.060 1.00 84.38 191 LEU A CA 1
ATOM 1414 C C . LEU A 1 191 ? 35.584 -3.662 -14.938 1.00 84.38 191 LEU A C 1
ATOM 1416 O O . LEU A 1 191 ? 34.908 -4.009 -15.913 1.00 84.38 191 LEU A O 1
ATOM 1420 N N . PRO A 1 192 ? 36.701 -4.323 -14.591 1.00 82.56 192 PRO A N 1
ATOM 1421 C CA . PRO A 1 192 ? 37.271 -5.376 -15.418 1.00 82.56 192 PRO A CA 1
ATOM 1422 C C . PRO A 1 192 ? 36.367 -6.615 -15.486 1.00 82.56 192 PRO A C 1
ATOM 1424 O O . PRO A 1 192 ? 35.684 -6.980 -14.526 1.00 82.56 192 PRO A O 1
ATOM 1427 N N . ALA A 1 193 ? 36.366 -7.286 -16.643 1.00 82.31 193 ALA A N 1
ATOM 1428 C CA . ALA A 1 193 ? 35.479 -8.418 -16.922 1.00 82.31 193 ALA A CA 1
ATOM 1429 C C . ALA A 1 193 ? 35.651 -9.579 -15.925 1.00 82.31 193 ALA A C 1
ATOM 1431 O O . ALA A 1 193 ? 34.677 -10.242 -15.570 1.00 82.31 193 ALA A O 1
ATOM 1432 N N . ASN A 1 194 ? 36.876 -9.784 -15.450 1.00 83.88 194 ASN A N 1
ATOM 1433 C CA . ASN A 1 194 ? 37.261 -10.829 -14.512 1.00 83.88 194 ASN A CA 1
ATOM 1434 C C . ASN A 1 194 ? 37.103 -10.433 -13.033 1.00 83.88 194 ASN A C 1
ATOM 1436 O O . ASN A 1 194 ? 37.465 -11.240 -12.187 1.00 83.88 194 ASN A O 1
ATOM 1440 N N . LEU A 1 195 ? 36.541 -9.258 -12.701 1.00 82.12 195 LEU A N 1
ATOM 1441 C CA . LEU A 1 195 ? 36.438 -8.776 -11.313 1.00 82.12 195 LEU A CA 1
ATOM 1442 C C . LEU A 1 195 ? 35.789 -9.783 -10.352 1.00 82.12 195 LEU A C 1
ATOM 1444 O O . LEU A 1 195 ? 36.193 -9.846 -9.206 1.00 82.12 195 LEU A O 1
ATOM 1448 N N . LEU A 1 196 ? 34.784 -10.544 -10.792 1.00 78.88 196 LEU A N 1
ATOM 1449 C CA . LEU A 1 196 ? 34.112 -11.552 -9.954 1.00 78.88 196 LEU A CA 1
ATOM 1450 C C . LEU A 1 196 ? 34.634 -12.980 -10.184 1.00 78.88 196 LEU A C 1
ATOM 1452 O O . LEU A 1 196 ? 34.232 -13.897 -9.479 1.00 78.88 196 LEU A O 1
ATOM 1456 N N . ASN A 1 197 ? 35.506 -13.165 -11.179 1.00 81.06 197 ASN A N 1
ATOM 1457 C CA . ASN A 1 197 ? 36.103 -14.459 -11.519 1.00 81.06 197 ASN A CA 1
ATOM 1458 C C . ASN A 1 197 ? 37.526 -14.603 -10.953 1.00 81.06 197 ASN A C 1
ATOM 1460 O O . ASN A 1 197 ? 38.101 -15.688 -11.001 1.00 81.06 197 ASN A O 1
ATOM 1464 N N . ASP A 1 198 ? 38.112 -13.516 -10.448 1.00 82.31 198 ASP A N 1
ATOM 1465 C CA . ASP A 1 198 ? 39.349 -13.542 -9.682 1.00 82.31 198 ASP A CA 1
ATOM 1466 C C . ASP A 1 198 ? 39.045 -13.981 -8.243 1.00 82.31 198 ASP A C 1
ATOM 1468 O O . ASP A 1 198 ? 38.150 -13.453 -7.590 1.00 82.31 198 ASP A O 1
ATOM 1472 N N . ARG A 1 199 ? 39.832 -14.925 -7.731 1.00 81.19 199 ARG A N 1
ATOM 1473 C CA . ARG A 1 199 ? 39.808 -15.391 -6.336 1.00 81.19 199 ARG A CA 1
ATOM 1474 C C . ARG A 1 199 ? 40.030 -14.275 -5.304 1.00 81.19 199 ARG A C 1
ATOM 1476 O O . ARG A 1 199 ? 39.611 -14.432 -4.163 1.00 81.19 199 ARG A O 1
ATOM 1483 N N . ASN A 1 200 ? 40.648 -13.162 -5.701 1.00 82.06 200 ASN A N 1
ATOM 1484 C CA . ASN A 1 200 ? 40.817 -11.956 -4.879 1.00 82.06 200 ASN A CA 1
ATOM 1485 C C . ASN A 1 200 ? 39.804 -10.847 -5.216 1.00 82.06 200 ASN A C 1
ATOM 1487 O O . ASN A 1 200 ? 39.852 -9.757 -4.646 1.00 82.06 200 ASN A O 1
ATOM 1491 N N . GLY A 1 201 ? 38.919 -11.095 -6.176 1.00 78.38 201 GLY A N 1
ATOM 1492 C CA . GLY A 1 201 ? 37.977 -10.126 -6.694 1.00 78.38 201 GLY A CA 1
ATOM 1493 C C . GLY A 1 201 ? 36.678 -10.106 -5.896 1.00 78.38 201 GLY A C 1
ATOM 1494 O O . GLY A 1 201 ? 35.943 -11.088 -5.841 1.00 78.38 201 GLY A O 1
ATOM 1495 N N . TYR A 1 202 ? 36.370 -8.969 -5.279 1.00 79.69 202 TYR A N 1
ATOM 1496 C CA . TYR A 1 202 ? 35.100 -8.754 -4.594 1.00 79.69 202 TYR A CA 1
ATOM 1497 C C . TYR A 1 202 ? 34.552 -7.362 -4.909 1.00 79.69 202 TYR A C 1
ATOM 1499 O O . TYR A 1 202 ? 35.294 -6.405 -5.127 1.00 79.69 202 TYR A O 1
ATOM 1507 N N . GLY A 1 203 ? 33.226 -7.252 -4.945 1.00 78.88 203 GLY A N 1
ATOM 1508 C CA . GLY A 1 203 ? 32.518 -5.983 -5.067 1.00 78.88 203 GLY A CA 1
ATOM 1509 C C . GLY A 1 203 ? 31.701 -5.730 -3.810 1.00 78.88 203 GLY A C 1
ATOM 1510 O O . GLY A 1 203 ? 30.908 -6.579 -3.411 1.00 78.88 203 GLY A O 1
ATOM 1511 N N . VAL A 1 204 ? 31.865 -4.559 -3.198 1.00 78.88 204 VAL A N 1
ATOM 1512 C CA . VAL A 1 204 ? 30.998 -4.123 -2.100 1.00 78.88 204 VAL A CA 1
ATOM 1513 C C . VAL A 1 204 ? 29.904 -3.244 -2.685 1.00 78.88 204 VAL A C 1
ATOM 1515 O O . VAL A 1 204 ? 30.163 -2.139 -3.159 1.00 78.88 204 VAL A O 1
ATOM 1518 N N . VAL A 1 205 ? 28.670 -3.741 -2.662 1.00 74.69 205 VAL A N 1
ATOM 1519 C CA . VAL A 1 205 ? 27.498 -2.950 -3.041 1.00 74.69 205 VAL A CA 1
ATOM 1520 C C . VAL A 1 205 ? 26.898 -2.366 -1.774 1.00 74.69 205 VAL A C 1
ATOM 1522 O O . VAL A 1 205 ? 26.330 -3.084 -0.956 1.00 74.69 205 VAL A O 1
ATOM 1525 N N . VAL A 1 206 ? 27.015 -1.050 -1.620 1.00 74.81 206 VAL A N 1
ATOM 1526 C CA . VAL A 1 206 ? 26.335 -0.322 -0.548 1.00 74.81 206 VAL A CA 1
ATOM 1527 C C . VAL A 1 206 ? 25.013 0.203 -1.090 1.00 74.81 206 VAL A C 1
ATOM 1529 O O . VAL A 1 206 ? 24.983 1.064 -1.970 1.00 74.81 206 VAL A O 1
ATOM 1532 N N . LEU A 1 207 ? 23.913 -0.320 -0.559 1.00 63.44 207 LEU A N 1
ATOM 1533 C CA . LEU A 1 207 ? 22.579 0.215 -0.804 1.00 63.44 207 LEU A CA 1
ATOM 1534 C C . LEU A 1 207 ? 22.319 1.332 0.212 1.00 63.44 207 LEU A C 1
ATOM 1536 O O . LEU A 1 207 ? 21.880 1.078 1.329 1.00 63.44 207 LEU A O 1
ATOM 1540 N N . ASP A 1 208 ? 22.637 2.573 -0.159 1.00 51.72 208 ASP A N 1
ATOM 1541 C CA . ASP A 1 208 ? 22.326 3.746 0.664 1.00 51.72 208 ASP A CA 1
ATOM 1542 C C . ASP A 1 208 ? 20.883 4.211 0.395 1.00 51.72 208 ASP A C 1
ATOM 1544 O O . ASP A 1 208 ? 20.526 4.576 -0.728 1.00 51.72 208 ASP A O 1
ATOM 1548 N N . GLY A 1 209 ? 20.040 4.181 1.432 1.00 44.31 209 GLY A N 1
ATOM 1549 C CA . GLY A 1 209 ? 18.626 4.568 1.384 1.00 44.31 209 GLY A CA 1
ATOM 1550 C C . GLY A 1 209 ? 18.377 6.080 1.346 1.00 44.31 209 GLY A C 1
ATOM 1551 O O . GLY A 1 209 ? 17.228 6.512 1.233 1.00 44.31 209 GLY A O 1
ATOM 1552 N N . ARG A 1 210 ? 19.417 6.920 1.429 1.00 40.59 210 ARG A N 1
ATOM 1553 C CA . ARG A 1 210 ? 19.247 8.371 1.289 1.00 40.59 210 ARG A CA 1
ATOM 1554 C C . ARG A 1 210 ? 19.019 8.716 -0.178 1.00 40.59 210 ARG A C 1
ATOM 1556 O O . ARG A 1 210 ? 19.925 8.601 -1.002 1.00 40.59 210 ARG A O 1
ATOM 1563 N N . GLN A 1 211 ? 17.826 9.214 -0.515 1.00 39.03 211 GLN A N 1
ATOM 1564 C CA . GLN A 1 211 ? 17.612 9.890 -1.795 1.00 39.03 211 GLN A CA 1
ATOM 1565 C C . GLN A 1 211 ? 18.585 11.070 -1.899 1.00 39.03 211 GLN A C 1
ATOM 1567 O O . GLN A 1 211 ? 18.326 12.157 -1.383 1.00 39.03 211 GLN A O 1
ATOM 1572 N N . ARG A 1 212 ? 19.727 10.866 -2.563 1.00 35.00 212 ARG A N 1
ATOM 1573 C CA . ARG A 1 212 ? 20.616 11.964 -2.933 1.00 35.00 212 ARG A CA 1
ATOM 1574 C C . ARG A 1 212 ? 19.816 12.911 -3.825 1.00 35.00 212 ARG A C 1
ATOM 1576 O O . ARG A 1 212 ? 19.519 12.581 -4.974 1.00 35.00 212 ARG A O 1
ATOM 1583 N N . ARG A 1 213 ? 19.505 14.112 -3.324 1.00 32.84 213 ARG A N 1
ATOM 1584 C CA . ARG A 1 213 ? 19.326 15.271 -4.205 1.00 32.84 213 ARG A CA 1
ATOM 1585 C C . ARG A 1 213 ? 20.613 15.358 -5.022 1.00 32.84 213 ARG A C 1
ATOM 1587 O O . ARG A 1 213 ? 21.674 15.603 -4.458 1.00 32.84 213 ARG A O 1
ATOM 1594 N N . ARG A 1 214 ? 20.547 15.081 -6.325 1.00 30.39 214 ARG A N 1
ATOM 1595 C CA . ARG A 1 214 ? 21.656 15.384 -7.233 1.00 30.39 214 ARG A CA 1
ATOM 1596 C C . ARG A 1 214 ? 21.799 16.906 -7.267 1.00 30.39 214 ARG A C 1
ATOM 1598 O O . ARG A 1 214 ?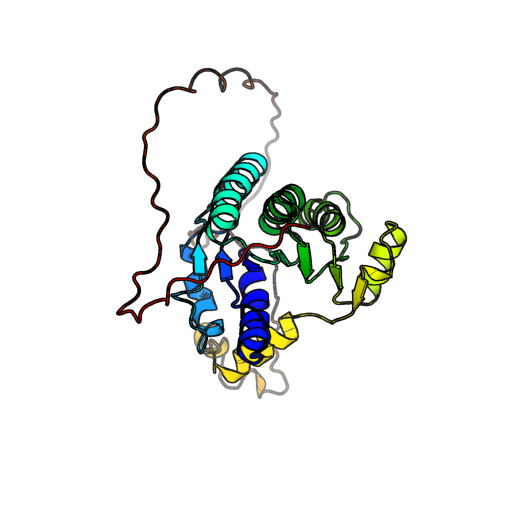 21.044 17.559 -7.977 1.00 30.39 214 ARG A O 1
ATOM 1605 N N . SER A 1 215 ? 22.721 17.467 -6.493 1.00 29.56 215 SER A N 1
ATOM 1606 C CA . SER A 1 215 ? 23.371 18.714 -6.884 1.00 29.56 215 SER A CA 1
ATOM 1607 C C . SER A 1 215 ? 24.393 18.343 -7.953 1.00 29.56 215 SER A C 1
ATOM 1609 O O . SER A 1 215 ? 25.278 17.520 -7.712 1.00 29.56 215 SER A O 1
ATOM 1611 N N . ALA A 1 216 ? 24.209 18.863 -9.161 1.00 33.47 216 ALA A N 1
ATOM 1612 C CA . ALA A 1 216 ? 25.283 18.908 -10.134 1.00 33.47 216 ALA A CA 1
ATOM 1613 C C . ALA A 1 216 ? 26.302 19.926 -9.615 1.00 33.47 216 ALA A C 1
ATOM 1615 O O . ALA A 1 216 ? 25.925 21.072 -9.418 1.00 33.47 216 ALA A O 1
ATOM 1616 N N . ASP A 1 217 ? 27.508 19.470 -9.287 1.00 27.78 217 ASP A N 1
ATOM 1617 C CA . ASP A 1 217 ? 28.766 20.150 -9.612 1.00 27.78 217 ASP A CA 1
ATOM 1618 C C . ASP A 1 217 ? 29.953 19.228 -9.270 1.00 27.78 217 ASP A C 1
ATOM 1620 O O . ASP A 1 217 ? 29.867 18.437 -8.321 1.00 27.78 217 ASP A O 1
ATOM 1624 N N . PRO A 1 218 ? 31.029 19.23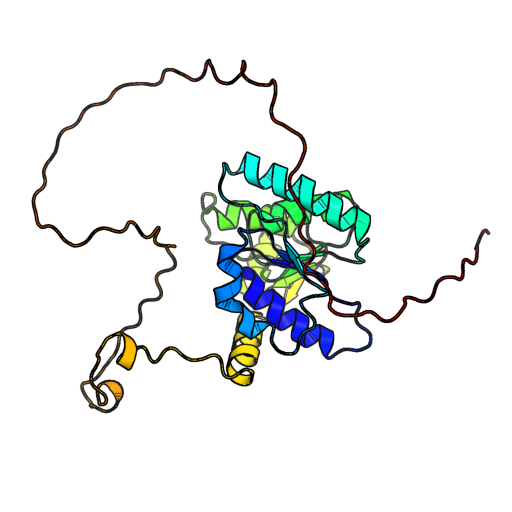6 -10.079 1.00 34.88 218 PRO A N 1
ATOM 1625 C CA . PRO A 1 218 ? 32.170 18.353 -9.904 1.00 34.88 218 PRO A CA 1
ATOM 1626 C C . PRO A 1 218 ? 33.139 18.865 -8.828 1.00 34.88 218 PRO A C 1
ATOM 1628 O O . PRO A 1 218 ? 33.144 20.026 -8.437 1.00 34.88 218 PRO A O 1
ATOM 1631 N N . VAL A 1 219 ? 33.962 17.927 -8.367 1.00 32.28 219 VAL A N 1
ATOM 1632 C CA . VAL A 1 219 ? 35.016 18.015 -7.350 1.00 32.28 219 VAL A CA 1
ATOM 1633 C C . VAL A 1 219 ? 35.830 19.318 -7.389 1.00 32.28 219 VAL A C 1
ATOM 1635 O O . VAL A 1 219 ? 36.411 19.664 -8.413 1.00 32.28 219 VAL A O 1
ATOM 1638 N N . GLY A 1 220 ? 35.971 19.952 -6.221 1.00 26.20 220 GLY A N 1
ATOM 1639 C CA . GLY A 1 220 ? 36.970 20.975 -5.917 1.00 26.20 220 GLY A CA 1
ATOM 1640 C C . GLY A 1 220 ? 37.432 20.814 -4.469 1.00 26.20 220 GLY A C 1
ATOM 1641 O O . GLY A 1 220 ? 36.615 20.639 -3.569 1.00 26.20 220 GLY A O 1
ATOM 1642 N N . ALA A 1 221 ? 38.745 20.771 -4.279 1.00 25.70 221 ALA A N 1
ATOM 1643 C CA . ALA A 1 221 ? 39.419 20.434 -3.039 1.00 25.70 221 ALA A CA 1
ATOM 1644 C C . ALA A 1 221 ? 39.314 21.520 -1.946 1.00 25.70 221 ALA A C 1
ATOM 1646 O O . ALA A 1 221 ? 39.354 22.711 -2.231 1.00 25.70 221 ALA A O 1
ATOM 1647 N N . ASP A 1 222 ? 39.316 21.026 -0.707 1.00 26.33 222 ASP A N 1
ATOM 1648 C CA . ASP A 1 222 ? 40.044 21.538 0.458 1.00 26.33 222 ASP A CA 1
ATOM 1649 C C . ASP A 1 222 ? 39.537 22.735 1.304 1.00 26.33 222 ASP A C 1
ATOM 1651 O O . ASP A 1 222 ? 39.129 23.784 0.819 1.00 26.33 222 ASP A O 1
ATOM 1655 N N . GLN A 1 223 ? 39.721 22.535 2.620 1.00 26.75 223 GLN A N 1
ATOM 1656 C CA . GLN A 1 223 ? 39.858 23.499 3.731 1.00 26.75 223 GLN A CA 1
ATOM 1657 C C . GLN A 1 223 ? 38.604 24.018 4.479 1.00 26.75 223 GLN A C 1
ATOM 1659 O O . GLN A 1 223 ? 37.891 24.938 4.088 1.00 26.75 223 GLN A O 1
ATOM 1664 N N . HIS A 1 224 ? 38.424 23.463 5.685 1.00 25.42 224 HIS A N 1
ATOM 1665 C CA . HIS A 1 224 ? 37.834 24.119 6.867 1.00 25.42 224 HIS A CA 1
ATOM 1666 C C . HIS A 1 224 ? 38.867 25.101 7.492 1.00 25.42 224 HIS A C 1
ATOM 1668 O O . HIS A 1 224 ? 40.047 24.912 7.194 1.00 25.42 224 HIS A O 1
ATOM 1674 N N . PRO A 1 225 ? 38.530 26.067 8.396 1.00 37.62 225 PRO A N 1
ATOM 1675 C CA . PRO A 1 225 ? 37.477 25.967 9.421 1.00 37.62 225 PRO A CA 1
ATOM 1676 C C . PRO A 1 225 ? 36.675 27.251 9.792 1.00 37.62 225 PRO A C 1
ATOM 1678 O O . PRO A 1 225 ? 37.049 28.383 9.521 1.00 37.62 225 PRO A O 1
ATOM 1681 N N . ALA A 1 226 ? 35.577 27.002 10.522 1.00 28.27 226 ALA A N 1
ATOM 1682 C CA . ALA A 1 226 ? 34.956 27.786 11.606 1.00 28.27 226 ALA A CA 1
ATOM 1683 C C . ALA A 1 226 ? 34.672 29.301 11.456 1.00 28.27 226 ALA A C 1
ATOM 1685 O O . ALA A 1 226 ? 35.577 30.127 11.486 1.00 28.27 226 ALA A O 1
ATOM 1686 N N . ARG A 1 227 ? 33.388 29.678 11.614 1.00 28.52 227 ARG A N 1
ATOM 1687 C CA . ARG A 1 227 ? 32.973 30.835 12.437 1.00 28.52 227 ARG A CA 1
ATOM 1688 C C . ARG A 1 227 ? 31.531 30.698 12.948 1.00 28.52 227 ARG A C 1
ATOM 1690 O O . ARG A 1 227 ? 30.603 30.435 12.193 1.00 28.52 227 ARG A O 1
ATOM 1697 N N . ARG A 1 228 ? 31.385 30.866 14.268 1.00 29.02 228 ARG A N 1
ATOM 1698 C CA . ARG A 1 228 ? 30.129 30.968 15.031 1.00 29.02 228 ARG A CA 1
ATOM 1699 C C . ARG A 1 228 ? 29.402 32.279 14.710 1.00 29.02 228 ARG A C 1
ATOM 1701 O O . ARG A 1 228 ? 30.057 33.297 14.512 1.00 29.02 228 ARG A O 1
ATOM 1708 N N . GLY A 1 229 ? 28.074 32.286 14.824 1.00 26.39 229 GLY A N 1
ATOM 1709 C CA . GLY A 1 229 ? 27.294 33.523 14.878 1.00 26.39 229 GLY A CA 1
ATOM 1710 C C . GLY A 1 229 ? 25.793 33.277 14.986 1.00 26.39 229 GLY A C 1
ATOM 1711 O O . GLY A 1 229 ? 25.116 33.113 13.983 1.00 26.39 229 GLY A O 1
ATOM 1712 N N . ALA A 1 230 ? 25.281 33.249 16.214 1.00 28.95 230 ALA A N 1
ATOM 1713 C CA . ALA A 1 230 ? 23.854 33.276 16.516 1.00 28.95 230 ALA A CA 1
ATOM 1714 C C . ALA A 1 230 ? 23.181 34.558 15.990 1.00 28.95 230 ALA A C 1
ATOM 1716 O O . ALA A 1 230 ? 23.785 35.626 16.097 1.00 28.95 230 ALA A O 1
ATOM 1717 N N . ARG A 1 231 ? 21.906 34.480 15.575 1.00 28.62 231 ARG A N 1
ATOM 1718 C CA . ARG A 1 231 ? 20.835 35.404 16.008 1.00 28.62 231 ARG A CA 1
ATOM 1719 C C . ARG A 1 231 ? 19.438 34.942 15.571 1.00 28.62 231 ARG A C 1
ATOM 1721 O O . ARG A 1 231 ? 19.281 34.077 14.723 1.00 28.62 231 ARG A O 1
ATOM 1728 N N . ARG A 1 232 ? 18.479 35.482 16.321 1.00 26.12 232 ARG A N 1
ATOM 1729 C CA . ARG A 1 232 ? 17.113 35.047 16.635 1.00 26.12 232 ARG A CA 1
ATOM 1730 C C . ARG A 1 232 ? 16.093 35.140 15.498 1.00 26.12 232 ARG A C 1
ATOM 1732 O O . ARG A 1 232 ? 16.262 35.883 14.543 1.00 26.12 232 ARG A O 1
ATOM 1739 N N . ALA A 1 233 ? 14.989 34.444 15.767 1.00 27.59 233 ALA A N 1
ATOM 1740 C CA . ALA A 1 233 ? 13.644 34.640 15.252 1.00 27.59 233 ALA A CA 1
ATOM 1741 C C . ALA A 1 233 ? 13.202 36.109 15.115 1.00 27.59 233 ALA A C 1
ATOM 1743 O O . ALA A 1 233 ? 13.300 36.886 16.065 1.00 27.59 233 ALA A O 1
ATOM 1744 N N . ALA A 1 234 ? 12.632 36.405 13.952 1.00 27.03 234 ALA A N 1
ATOM 1745 C CA . ALA A 1 234 ? 11.531 37.322 13.666 1.00 27.03 234 ALA A CA 1
ATOM 1746 C C . ALA A 1 234 ? 11.021 36.941 12.256 1.00 27.03 234 ALA A C 1
ATOM 1748 O O . ALA A 1 234 ? 11.709 36.208 11.555 1.00 27.03 234 ALA A O 1
ATOM 1749 N N . ASP A 1 235 ? 9.836 37.397 11.864 1.00 26.86 235 ASP A N 1
ATOM 1750 C CA . ASP A 1 235 ? 9.183 37.154 10.560 1.00 26.86 235 ASP A CA 1
ATOM 1751 C C . ASP A 1 235 ? 8.310 35.889 10.476 1.00 26.86 235 ASP A C 1
ATOM 1753 O O . ASP A 1 235 ? 8.365 35.087 9.546 1.00 26.86 235 ASP A O 1
ATOM 1757 N N . LEU A 1 236 ? 7.417 35.756 11.461 1.00 28.34 236 LEU A N 1
ATOM 1758 C CA . LEU A 1 236 ? 6.208 34.920 11.394 1.00 28.34 236 LEU A CA 1
ATOM 1759 C C . LEU A 1 236 ? 4.922 35.757 11.240 1.00 28.34 236 LEU A C 1
ATOM 1761 O O . LEU A 1 236 ? 3.824 35.277 11.501 1.00 28.34 236 LEU A O 1
ATOM 1765 N N . ALA A 1 237 ? 5.040 37.004 10.785 1.00 26.17 237 ALA A N 1
ATOM 1766 C CA . ALA A 1 237 ? 3.920 37.929 10.649 1.00 26.17 237 ALA A CA 1
ATOM 1767 C C . ALA A 1 237 ? 3.961 38.660 9.300 1.00 26.17 237 ALA A C 1
ATOM 1769 O O . ALA A 1 237 ? 4.129 39.867 9.267 1.00 26.17 237 ALA A O 1
ATOM 1770 N N . ASP A 1 238 ? 3.841 37.921 8.190 1.00 27.20 238 ASP A N 1
ATOM 1771 C CA . ASP A 1 238 ? 3.455 38.528 6.896 1.00 27.20 238 ASP A CA 1
ATOM 1772 C C . ASP A 1 238 ? 2.891 37.544 5.845 1.00 27.20 238 ASP A C 1
ATOM 1774 O O . ASP A 1 238 ? 2.652 37.888 4.686 1.00 27.20 238 ASP A O 1
ATOM 1778 N N . ALA A 1 239 ? 2.613 36.292 6.229 1.00 27.42 239 ALA A N 1
ATOM 1779 C CA . ALA A 1 239 ? 2.115 35.273 5.298 1.00 27.42 239 ALA A CA 1
ATOM 1780 C C . ALA A 1 239 ? 0.579 35.261 5.129 1.00 27.42 239 ALA A C 1
ATOM 1782 O O . ALA A 1 239 ? 0.066 34.476 4.332 1.00 27.42 239 ALA A O 1
ATOM 1783 N N . HIS A 1 240 ? -0.168 36.125 5.833 1.00 27.66 240 HIS A N 1
ATOM 1784 C CA . HIS A 1 240 ? -1.640 36.101 5.834 1.00 27.66 240 HIS A CA 1
ATOM 1785 C C . HIS A 1 240 ? -2.337 37.106 4.896 1.00 27.66 240 HIS A C 1
ATOM 1787 O O . HIS A 1 240 ? -3.563 37.125 4.851 1.00 27.66 240 HIS A O 1
ATOM 1793 N N . ALA A 1 241 ? -1.600 37.873 4.084 1.00 25.78 241 ALA A N 1
ATOM 1794 C CA . ALA A 1 241 ? -2.176 38.922 3.227 1.00 25.78 241 ALA A CA 1
ATOM 1795 C C . ALA A 1 241 ? -1.989 38.717 1.708 1.00 25.78 241 ALA A C 1
ATOM 1797 O O . ALA A 1 241 ? -2.053 39.672 0.938 1.00 25.78 241 ALA A O 1
ATOM 1798 N N . ARG A 1 242 ? -1.782 37.479 1.234 1.00 27.02 242 ARG A N 1
ATOM 1799 C CA . ARG A 1 242 ? -1.816 37.153 -0.211 1.00 27.02 242 ARG A CA 1
ATOM 1800 C C . ARG A 1 242 ? -2.642 35.901 -0.498 1.00 27.02 242 ARG A C 1
ATOM 1802 O O . ARG A 1 242 ? -2.195 34.966 -1.151 1.00 27.02 242 ARG A O 1
ATOM 1809 N N . ALA A 1 243 ? -3.872 35.900 0.005 1.00 28.77 243 ALA A N 1
ATOM 1810 C CA . ALA A 1 243 ? -4.938 35.007 -0.435 1.00 28.77 243 ALA A CA 1
ATOM 1811 C C . ALA A 1 243 ? -5.877 35.785 -1.369 1.00 28.77 243 ALA A C 1
ATOM 1813 O O . ALA A 1 243 ? -6.993 36.141 -1.005 1.00 28.77 243 ALA A O 1
ATOM 1814 N N . SER A 1 244 ? -5.406 36.133 -2.566 1.00 27.77 244 SER A N 1
ATOM 1815 C CA . SER A 1 244 ? -6.263 36.656 -3.636 1.00 27.77 244 SER A CA 1
ATOM 1816 C C . SER A 1 244 ? -5.581 36.417 -4.978 1.00 27.77 244 SER A C 1
ATOM 1818 O O . SER A 1 244 ? -4.427 36.793 -5.152 1.00 27.77 244 SER A O 1
ATOM 1820 N N . CYS A 1 245 ? -6.319 35.814 -5.910 1.00 25.58 245 CYS A N 1
ATOM 1821 C CA . CYS A 1 245 ? -5.980 35.624 -7.324 1.00 25.58 245 CYS A CA 1
ATOM 1822 C C . CYS A 1 245 ? -4.853 34.636 -7.646 1.00 25.58 245 CYS A C 1
ATOM 1824 O O . CYS A 1 245 ? -3.732 35.072 -7.837 1.00 25.58 245 CYS A O 1
ATOM 1826 N N . TRP A 1 246 ? -5.172 33.355 -7.875 1.00 23.22 246 TRP A N 1
ATOM 1827 C CA . TRP A 1 246 ? -4.513 32.548 -8.921 1.00 23.22 246 TRP A CA 1
ATOM 1828 C C . TRP A 1 246 ? -5.538 31.615 -9.607 1.00 23.22 246 TRP A C 1
ATOM 1830 O O . TRP A 1 246 ? -6.546 31.260 -8.992 1.00 23.22 246 TRP A O 1
ATOM 1840 N N . PRO A 1 247 ? -5.338 31.302 -10.900 1.00 25.17 247 PRO A N 1
ATOM 1841 C CA . PRO A 1 247 ? -6.396 31.037 -11.865 1.00 25.17 247 PRO A CA 1
ATOM 1842 C C . PRO A 1 247 ? -6.846 29.575 -11.918 1.00 25.17 247 PRO A C 1
ATOM 1844 O O . PRO A 1 247 ? -6.126 28.638 -11.573 1.00 25.17 247 PRO A O 1
ATOM 1847 N N . SER A 1 248 ? -8.058 29.399 -12.437 1.00 35.84 248 SER A N 1
ATOM 1848 C CA . SER A 1 248 ? -8.622 28.126 -12.867 1.00 35.84 248 SER A CA 1
ATOM 1849 C C . SER A 1 248 ? -7.736 27.439 -13.912 1.00 35.84 248 SER A C 1
ATOM 1851 O O . SER A 1 248 ? -7.463 28.024 -14.959 1.00 35.84 248 SER A O 1
ATOM 1853 N N . SER A 1 249 ? -7.368 26.185 -13.637 1.00 36.41 249 SER A N 1
ATOM 1854 C CA . SER A 1 249 ? -6.996 25.085 -14.552 1.00 36.41 249 SER A CA 1
ATOM 1855 C C . SER A 1 249 ? -5.737 24.352 -14.074 1.00 36.41 249 SER A C 1
ATOM 1857 O O . SER A 1 249 ? -4.633 24.882 -14.006 1.00 36.41 249 SER A O 1
ATOM 1859 N N . SER A 1 250 ? -5.894 23.080 -13.716 1.00 28.84 250 SER A N 1
ATOM 1860 C CA . SER A 1 250 ? -4.780 22.154 -13.509 1.00 28.84 250 SER A CA 1
ATOM 1861 C C . SER A 1 250 ? -5.237 20.794 -14.010 1.00 28.84 250 SER A C 1
ATOM 1863 O O . SER A 1 250 ? -6.076 20.134 -13.405 1.00 28.84 250 SER A O 1
ATOM 1865 N N . SER A 1 251 ? -4.748 20.439 -15.195 1.00 30.86 251 SER A N 1
ATOM 1866 C CA . SER A 1 251 ? -5.170 19.288 -15.986 1.00 30.86 251 SER A CA 1
ATOM 1867 C C . SER A 1 251 ? -4.884 17.965 -15.270 1.00 30.86 251 SER A C 1
ATOM 1869 O O . SER A 1 251 ? -3.731 17.531 -15.196 1.00 30.86 251 SER A O 1
ATOM 1871 N N . MET A 1 252 ? -5.935 17.290 -14.811 1.00 31.06 252 MET A N 1
ATOM 1872 C CA . MET A 1 252 ? -5.917 15.849 -14.581 1.00 31.06 252 MET A CA 1
ATOM 1873 C C . MET A 1 252 ? -5.760 15.181 -15.954 1.00 31.06 252 MET A C 1
ATOM 1875 O O . MET A 1 252 ? -6.599 15.368 -16.834 1.00 31.06 252 MET A O 1
ATOM 1879 N N . ARG A 1 253 ? -4.638 14.494 -16.197 1.00 35.66 253 ARG A N 1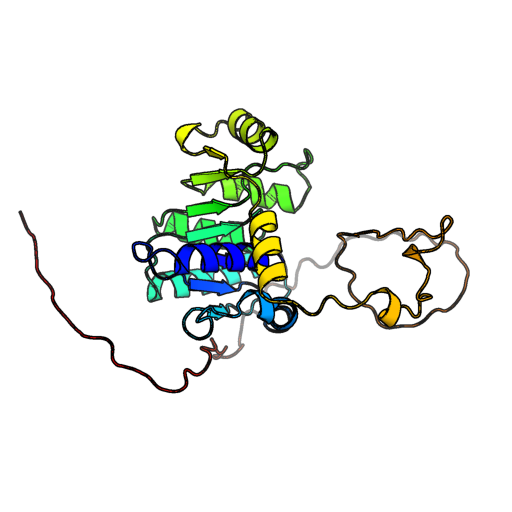
ATOM 1880 C CA . ARG A 1 253 ? -4.384 13.832 -17.486 1.00 35.66 253 ARG A CA 1
ATOM 1881 C C . ARG A 1 253 ? -4.755 12.362 -17.389 1.00 35.66 253 ARG A C 1
ATOM 1883 O O . ARG A 1 253 ? -4.050 11.588 -16.746 1.00 35.66 253 ARG A O 1
ATOM 1890 N N . TRP A 1 254 ? -5.829 12.002 -18.076 1.00 33.84 254 TRP A N 1
ATOM 1891 C CA . TRP A 1 254 ? -6.065 10.640 -18.535 1.00 33.84 254 TRP A CA 1
ATOM 1892 C C . TRP A 1 254 ? -5.117 10.377 -19.711 1.00 33.84 254 TRP A C 1
ATOM 1894 O O . TRP A 1 254 ? -4.948 11.243 -20.573 1.00 33.84 254 TRP A O 1
ATOM 1904 N N . TRP A 1 255 ? -4.436 9.231 -19.730 1.00 29.89 255 TRP A N 1
ATOM 1905 C CA . TRP A 1 255 ? -3.651 8.837 -20.902 1.00 29.89 255 TRP A CA 1
ATOM 1906 C C . TRP A 1 255 ? -4.617 8.555 -22.068 1.00 29.89 255 TRP A C 1
ATOM 1908 O O . TRP A 1 255 ? -5.665 7.953 -21.827 1.00 29.89 255 TRP A O 1
ATOM 1918 N N . PRO A 1 256 ? -4.336 8.996 -23.309 1.00 24.50 256 PRO A N 1
ATOM 1919 C CA . PRO A 1 256 ? -5.258 8.759 -24.410 1.00 24.50 256 PRO A CA 1
ATOM 1920 C C . PRO A 1 256 ? -5.303 7.262 -24.730 1.00 24.50 256 PRO A C 1
ATOM 1922 O O . PRO A 1 256 ? -4.297 6.662 -25.105 1.00 24.50 256 PRO A O 1
ATOM 1925 N N . ALA A 1 257 ? -6.484 6.666 -24.573 1.00 27.20 257 ALA A N 1
ATOM 1926 C CA . ALA A 1 257 ? -6.782 5.325 -25.046 1.00 27.20 257 ALA A CA 1
ATOM 1927 C C . ALA A 1 257 ? -6.898 5.351 -26.577 1.00 27.20 257 ALA A C 1
ATOM 1929 O O . ALA A 1 257 ? -7.785 6.004 -27.132 1.00 27.20 257 ALA A O 1
ATOM 1930 N N . SER A 1 258 ? -6.015 4.643 -27.277 1.00 29.31 258 SER A N 1
ATOM 1931 C CA . SER A 1 258 ? -6.246 4.310 -28.679 1.00 29.31 258 SER A CA 1
ATOM 1932 C C . SER A 1 258 ? -7.344 3.242 -28.753 1.00 29.31 258 SER A C 1
ATOM 1934 O O . SER A 1 258 ? -7.100 2.097 -28.392 1.00 29.31 258 SER A O 1
ATOM 1936 N N . ALA A 1 259 ? -8.520 3.658 -29.232 1.00 28.58 259 ALA A N 1
ATOM 1937 C CA . ALA A 1 259 ? -9.667 2.863 -29.690 1.00 28.58 259 ALA A CA 1
ATOM 1938 C C . ALA A 1 259 ? -10.374 1.930 -28.669 1.00 28.58 259 ALA A C 1
ATOM 1940 O O . ALA A 1 259 ? -9.841 0.951 -28.165 1.00 28.58 259 ALA A O 1
ATOM 1941 N N . SER A 1 260 ? -11.651 2.246 -28.432 1.00 27.22 260 SER A N 1
ATOM 1942 C CA . SER A 1 260 ? -12.653 1.550 -27.605 1.00 27.22 260 SER A CA 1
ATOM 1943 C C . SER A 1 260 ? -12.962 0.099 -28.015 1.00 27.22 260 SER A C 1
ATOM 1945 O O . SER A 1 260 ? -12.907 -0.214 -29.205 1.00 27.22 260 SER A O 1
ATOM 1947 N N . PRO A 1 261 ? -13.575 -0.686 -27.106 1.00 29.56 261 PRO A N 1
ATOM 1948 C CA . PRO A 1 261 ? -14.968 -1.066 -27.360 1.00 29.56 261 PRO A CA 1
ATOM 1949 C C . PRO A 1 261 ? -15.922 -0.754 -26.192 1.00 29.56 261 PRO A C 1
ATOM 1951 O O . PRO A 1 261 ? -15.539 -0.529 -25.050 1.00 29.56 261 PRO A O 1
ATOM 1954 N N . ARG A 1 262 ? -17.200 -0.658 -26.560 1.00 26.75 262 ARG A N 1
ATOM 1955 C CA . ARG A 1 262 ? -18.337 -0.091 -25.824 1.00 26.75 262 ARG A CA 1
ATOM 1956 C C . ARG A 1 262 ? -18.652 -0.806 -24.501 1.00 26.75 262 ARG A C 1
ATOM 1958 O O . ARG A 1 262 ? -18.733 -2.026 -24.447 1.00 26.75 262 ARG A O 1
ATOM 1965 N N . CYS A 1 263 ? -18.962 -0.007 -23.482 1.00 24.67 263 CYS A N 1
ATOM 1966 C CA . CYS A 1 263 ? -19.573 -0.424 -22.219 1.00 24.67 263 CYS A CA 1
ATOM 1967 C C . CYS A 1 263 ? -21.082 -0.708 -22.423 1.00 24.67 263 CYS A C 1
ATOM 1969 O O . CYS A 1 263 ? -21.767 0.155 -22.987 1.00 24.67 263 CYS A O 1
ATOM 1971 N N . PRO A 1 264 ? -21.644 -1.857 -21.996 1.00 30.47 264 PRO A N 1
ATOM 1972 C CA . PRO A 1 264 ? -23.082 -2.079 -22.063 1.00 30.47 264 PRO A CA 1
ATOM 1973 C C . PRO A 1 264 ? -23.786 -1.397 -20.881 1.00 30.47 264 PRO A C 1
ATOM 1975 O O . PRO A 1 264 ? -23.498 -1.644 -19.712 1.00 30.47 264 PRO A O 1
ATOM 1978 N N . ARG A 1 265 ? -24.738 -0.516 -21.201 1.00 26.62 265 ARG A N 1
ATOM 1979 C CA . ARG A 1 265 ? -25.656 0.116 -20.246 1.00 26.62 265 ARG A CA 1
ATOM 1980 C C . ARG A 1 265 ? -26.779 -0.850 -19.826 1.00 26.62 265 ARG A C 1
ATOM 1982 O O . ARG A 1 265 ? -27.400 -1.460 -20.686 1.00 26.62 265 ARG A O 1
ATOM 1989 N N . ARG A 1 266 ? -27.133 -0.743 -18.533 1.00 27.06 266 ARG A N 1
ATOM 1990 C CA . ARG A 1 266 ? -28.409 -1.054 -17.835 1.00 27.06 266 ARG A CA 1
ATOM 1991 C C . ARG A 1 266 ? -28.734 -2.514 -17.481 1.00 27.06 266 ARG A C 1
ATOM 1993 O O . ARG A 1 266 ? -29.018 -3.314 -18.356 1.00 27.06 266 ARG A O 1
ATOM 2000 N N . ALA A 1 267 ? -29.004 -2.734 -16.188 1.00 26.28 267 ALA A N 1
ATOM 2001 C CA . ALA A 1 267 ? -30.382 -2.911 -15.707 1.00 26.28 267 ALA A CA 1
ATOM 2002 C C . ALA A 1 267 ? -30.499 -2.625 -14.195 1.00 26.28 267 ALA A C 1
ATOM 2004 O O . ALA A 1 267 ? -29.970 -3.336 -13.352 1.00 26.28 267 ALA A O 1
ATOM 2005 N N . THR A 1 268 ? -31.237 -1.568 -13.869 1.00 30.20 268 THR A N 1
ATOM 2006 C CA . THR A 1 268 ? -31.826 -1.290 -12.555 1.00 30.20 268 THR A CA 1
ATOM 2007 C C . THR A 1 268 ? -32.846 -2.370 -12.184 1.00 30.20 268 THR A C 1
ATOM 2009 O O . THR A 1 268 ? -33.795 -2.567 -12.947 1.00 30.20 268 THR A O 1
ATOM 2012 N N . ARG A 1 269 ? -32.756 -2.971 -10.990 1.00 26.56 269 ARG A N 1
ATOM 2013 C CA . ARG A 1 269 ? -33.930 -3.523 -10.291 1.00 26.56 269 ARG A CA 1
ATOM 2014 C C . ARG A 1 269 ? -33.884 -3.204 -8.796 1.00 26.56 269 ARG A C 1
ATOM 2016 O O . ARG A 1 269 ? -32.899 -3.454 -8.116 1.00 26.56 269 ARG A O 1
ATOM 2023 N N . ARG A 1 270 ? -34.998 -2.609 -8.366 1.00 25.31 270 ARG A N 1
ATOM 2024 C CA . ARG A 1 270 ? -35.433 -2.285 -7.005 1.00 25.31 270 ARG A CA 1
ATOM 2025 C C . ARG A 1 270 ? -35.461 -3.525 -6.120 1.00 25.31 270 ARG A C 1
ATOM 2027 O O . ARG A 1 270 ? -35.950 -4.537 -6.608 1.00 25.31 270 ARG A O 1
ATOM 2034 N N . TRP A 1 271 ? -35.150 -3.371 -4.836 1.00 24.91 271 TRP A N 1
ATOM 2035 C CA . TRP A 1 271 ? -35.811 -4.109 -3.755 1.00 24.91 271 TRP A CA 1
ATOM 2036 C C . TRP A 1 271 ? -36.137 -3.120 -2.623 1.00 24.91 271 TRP A C 1
ATOM 2038 O O . TRP A 1 271 ? -35.247 -2.535 -2.013 1.00 24.91 271 TRP A O 1
ATOM 2048 N N . CYS A 1 272 ? -37.437 -2.869 -2.453 1.00 24.05 272 CYS A N 1
ATOM 2049 C CA . CYS A 1 272 ? -38.068 -2.464 -1.199 1.00 24.05 272 CYS A CA 1
ATOM 2050 C C . CYS A 1 272 ? -38.677 -3.728 -0.582 1.00 24.05 272 CYS A C 1
ATOM 2052 O O . CYS A 1 272 ? -38.955 -4.665 -1.335 1.00 24.05 272 CYS A O 1
ATOM 2054 N N . SER A 1 273 ? -38.957 -3.627 0.725 1.00 32.88 273 SER A N 1
ATOM 2055 C CA . SER A 1 273 ? -39.440 -4.624 1.702 1.00 32.88 273 SER A CA 1
ATOM 2056 C C . SER A 1 273 ? -38.442 -5.703 2.089 1.00 32.88 273 SER A C 1
ATOM 2058 O O . SER A 1 273 ? -38.049 -6.485 1.200 1.00 32.88 273 SER A O 1
#

Organism: NCBI:txid392597

Foldseek 3Di:
DEDELPCVLLVLLVQVVQVVDPPHDHAAYEYLEAPVSCVVCVLSNPPPPNLVRYFYLRDYDDDLVVSLVSLLVSLLVVCVVVVDQAAEAEQFDSNLQSNLVNCLVVVHAYEYAQAQDDPPDCPDNRNVRRVNSNVSHQAYEHADPNSLVNCVVVVNDNVRYHDDHHSVVSSVVSCVVSPPPPPPVCVVVVHDPCQVVDPPHDDDDDDDPDPDPDDDDDDDDDDDDDDDDDDDDDPPPDPPPPPDDDDDDDDRDNRDDDDDDDDDDDDDDDDDD

pLDDT: mean 73.82, std 26.53, range [23.22, 98.56]